Protein AF-A0ABD5Q7A7-F1 (afdb_monomer)

Solvent-accessible surface area (backbone atoms only — not comparable to f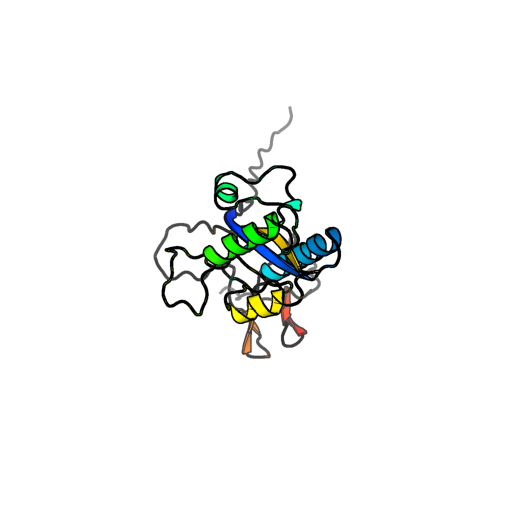ull-atom values): 13837 Å² total; per-residue (Å²): 135,84,86,80,80,82,77,86,74,81,73,79,70,80,78,77,44,74,42,82,72,48,68,31,30,28,46,31,81,29,94,43,71,69,51,30,45,54,44,32,53,52,10,36,67,39,22,45,37,91,87,51,43,91,69,38,61,37,57,47,50,48,69,77,46,98,61,82,70,60,60,91,60,43,73,80,45,94,66,86,57,48,56,38,46,44,77,41,72,68,23,40,54,42,51,50,50,40,57,73,65,30,56,41,77,89,50,97,64,83,90,66,98,60,94,75,44,71,27,37,24,36,58,75,18,40,71,57,35,47,68,68,60,50,51,61,68,50,69,58,41,92,30,25,28,40,23,34,25,41,34,26,25,69,55,74,84,75,76,89,68,79,98,57,95,72,74,57,92,73,56,55,69,46,62,39,92,87,75,77,44,76,44,78,52,75,88,87,73,87,73,74,80,70,61,101,74,70,84,76,77,60,78,45,62,39,92,89,79,70,49,70,39,69,75,84,79,78,78,80,86,129

Nearest PDB structures (foldseek):
  7a9b-assembly1_A  TM=2.469E-01  e=2.773E-01  Rattus norvegicus

Structure (mmCIF, N/CA/C/O backbone):
data_AF-A0ABD5Q7A7-F1
#
_entry.id   AF-A0ABD5Q7A7-F1
#
loop_
_atom_site.group_PDB
_atom_site.id
_atom_site.type_symbol
_atom_site.label_atom_id
_atom_site.label_alt_id
_atom_site.label_comp_id
_atom_site.label_asym_id
_atom_site.label_entity_id
_atom_site.label_seq_id
_atom_site.pdbx_PDB_ins_code
_atom_site.Cartn_x
_atom_site.Cartn_y
_atom_site.Cartn_z
_atom_site.occupancy
_atom_site.B_iso_or_equiv
_atom_site.auth_seq_id
_atom_site.auth_comp_id
_atom_site.auth_asym_id
_atom_site.auth_atom_id
_atom_site.pdbx_PDB_model_num
ATOM 1 N N . MET A 1 1 ? 61.641 -9.040 -1.578 1.00 38.31 1 MET A N 1
ATOM 2 C CA . MET A 1 1 ? 60.988 -7.754 -1.889 1.00 38.31 1 MET A CA 1
ATOM 3 C C . MET A 1 1 ? 59.812 -8.129 -2.767 1.00 38.31 1 MET A C 1
ATOM 5 O O . MET A 1 1 ? 60.045 -8.631 -3.856 1.00 38.31 1 MET A O 1
ATOM 9 N N . ASN A 1 2 ? 58.609 -8.134 -2.193 1.00 32.41 2 ASN A N 1
ATOM 10 C CA . ASN A 1 2 ? 57.427 -8.730 -2.815 1.00 32.41 2 ASN A CA 1
ATOM 11 C C . ASN A 1 2 ? 56.920 -7.862 -3.970 1.00 32.41 2 ASN A C 1
ATOM 13 O O . ASN A 1 2 ? 56.863 -6.641 -3.846 1.00 32.41 2 ASN A O 1
ATOM 17 N N . HIS A 1 3 ? 56.586 -8.546 -5.064 1.00 35.78 3 HIS A N 1
ATOM 18 C CA . HIS A 1 3 ? 55.856 -8.057 -6.228 1.00 35.78 3 HIS A CA 1
ATOM 19 C C . HIS A 1 3 ? 54.461 -7.582 -5.797 1.00 35.78 3 HIS A C 1
ATOM 21 O O . HIS A 1 3 ? 53.749 -8.332 -5.133 1.00 35.78 3 HIS A O 1
ATOM 27 N N . LEU A 1 4 ? 54.077 -6.365 -6.183 1.00 37.69 4 LEU A N 1
ATOM 28 C CA . LEU A 1 4 ? 52.675 -5.960 -6.246 1.00 37.69 4 LEU A CA 1
ATOM 29 C C . LEU A 1 4 ? 52.262 -6.042 -7.712 1.00 37.69 4 LEU A C 1
ATOM 31 O O . LEU A 1 4 ? 52.700 -5.239 -8.533 1.00 37.69 4 LEU A O 1
ATOM 35 N N . ASP A 1 5 ? 51.487 -7.077 -8.010 1.00 33.97 5 ASP A N 1
ATOM 36 C CA . ASP A 1 5 ? 50.610 -7.139 -9.169 1.00 33.97 5 ASP A CA 1
ATOM 37 C C . ASP A 1 5 ? 49.414 -6.242 -8.828 1.00 33.97 5 ASP A C 1
ATOM 39 O O . ASP A 1 5 ? 48.647 -6.537 -7.909 1.00 33.97 5 ASP A O 1
ATOM 43 N N . SER A 1 6 ? 49.319 -5.084 -9.476 1.00 31.98 6 SER A N 1
ATOM 44 C CA . SER A 1 6 ? 48.108 -4.266 -9.447 1.00 31.98 6 SER A CA 1
ATOM 45 C C . SER A 1 6 ? 47.207 -4.782 -10.557 1.00 31.98 6 SER A C 1
ATOM 47 O O . SER A 1 6 ? 47.214 -4.262 -11.668 1.00 31.98 6 SER A O 1
ATOM 49 N N . SER A 1 7 ? 46.473 -5.850 -10.260 1.00 37.00 7 SER A N 1
ATOM 50 C CA . SER A 1 7 ? 45.323 -6.253 -11.058 1.00 37.00 7 SER A CA 1
ATOM 51 C C . SER A 1 7 ? 44.222 -5.223 -10.817 1.00 37.00 7 SER A C 1
ATOM 53 O O . SER A 1 7 ? 43.565 -5.223 -9.777 1.00 37.00 7 SER A O 1
ATOM 55 N N . GLU A 1 8 ? 44.079 -4.294 -11.757 1.00 40.75 8 GLU A N 1
ATOM 56 C CA . GLU A 1 8 ? 42.899 -3.445 -11.904 1.00 40.75 8 GLU A CA 1
ATOM 57 C C . GLU A 1 8 ? 41.722 -4.336 -12.329 1.00 40.75 8 GLU A C 1
ATOM 59 O O . GLU A 1 8 ? 41.348 -4.410 -13.495 1.00 40.75 8 GLU A O 1
ATOM 64 N N . GLU A 1 9 ? 41.162 -5.072 -11.373 1.00 35.78 9 GLU A N 1
ATOM 65 C CA . GLU A 1 9 ? 39.830 -5.656 -11.492 1.00 35.78 9 GLU A CA 1
ATOM 66 C C . GLU A 1 9 ? 38.817 -4.652 -10.935 1.00 35.78 9 GLU A C 1
ATOM 68 O O . GLU A 1 9 ? 38.261 -4.823 -9.850 1.00 35.78 9 GLU A O 1
ATOM 73 N N . GLU A 1 10 ? 38.568 -3.573 -11.681 1.00 38.59 10 GLU A N 1
ATOM 74 C CA . GLU A 1 10 ? 37.338 -2.793 -11.525 1.00 38.59 10 GLU A CA 1
ATOM 75 C C . GLU A 1 10 ? 36.181 -3.628 -12.090 1.00 38.59 10 GLU A C 1
ATOM 77 O O . GLU A 1 10 ? 35.710 -3.443 -13.212 1.00 38.59 10 GLU A O 1
ATOM 82 N N . GLN A 1 11 ? 35.765 -4.628 -11.311 1.00 40.44 11 GLN A N 1
ATOM 83 C CA . GLN A 1 11 ? 34.557 -5.396 -11.566 1.00 40.44 11 GLN A CA 1
ATOM 84 C C . GLN A 1 11 ? 33.372 -4.435 -11.527 1.00 40.44 11 GLN A C 1
ATOM 86 O O . GLN A 1 11 ? 33.005 -3.888 -10.486 1.00 40.44 11 GLN A O 1
ATOM 91 N N . SER A 1 12 ? 32.806 -4.228 -12.710 1.00 41.97 12 SER A N 1
ATOM 92 C CA . SER A 1 12 ? 31.625 -3.432 -12.989 1.00 41.97 12 SER A CA 1
ATOM 93 C C . SER A 1 12 ? 30.430 -3.953 -12.186 1.00 41.97 12 SER A C 1
ATOM 95 O O . SER A 1 12 ? 29.690 -4.825 -12.638 1.00 41.97 12 SER A O 1
ATOM 97 N N . ARG A 1 13 ? 30.212 -3.410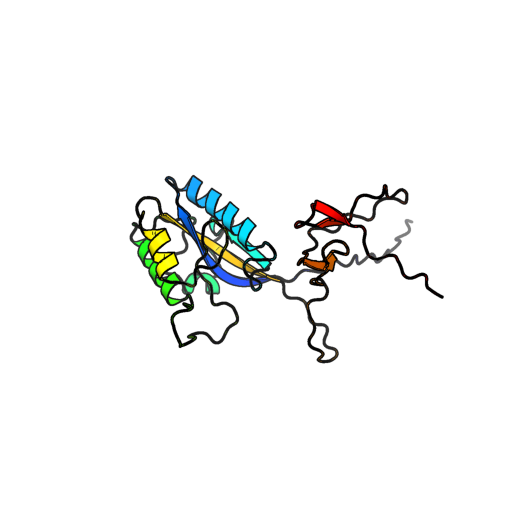 -10.987 1.00 39.41 13 ARG A N 1
ATOM 98 C CA . ARG A 1 13 ? 28.871 -3.360 -10.408 1.00 39.41 13 ARG A CA 1
ATOM 99 C C . ARG A 1 13 ? 28.123 -2.315 -11.219 1.00 39.41 13 ARG A C 1
ATOM 101 O O . ARG A 1 13 ? 28.474 -1.143 -11.158 1.00 39.41 13 ARG A O 1
ATOM 108 N N . SER A 1 14 ? 27.142 -2.718 -12.022 1.00 46.38 14 SER A N 1
ATOM 109 C CA . SER A 1 14 ? 26.146 -1.745 -12.458 1.00 46.38 14 SER A CA 1
ATOM 110 C C . SER A 1 14 ? 25.441 -1.280 -11.186 1.00 46.38 14 SER A C 1
ATOM 112 O O . SER A 1 14 ? 24.589 -2.006 -10.665 1.00 46.38 14 SER A O 1
ATOM 114 N N . ASP A 1 15 ? 25.860 -0.140 -10.638 1.00 51.09 15 ASP A N 1
ATOM 115 C CA . ASP A 1 15 ? 25.143 0.524 -9.559 1.00 51.09 15 ASP A CA 1
ATOM 116 C C . ASP A 1 15 ? 23.766 0.846 -10.116 1.00 51.09 15 ASP A C 1
ATOM 118 O O . ASP A 1 15 ? 23.569 1.745 -10.931 1.00 51.09 15 ASP A O 1
ATOM 122 N N . THR A 1 16 ? 22.821 -0.014 -9.767 1.00 62.25 16 THR A N 1
ATOM 123 C CA . THR A 1 16 ? 21.430 0.204 -10.089 1.00 62.25 16 THR A CA 1
ATOM 124 C C . THR A 1 16 ? 20.989 1.386 -9.249 1.00 62.25 16 THR A C 1
ATOM 126 O O . THR A 1 16 ? 20.808 1.259 -8.039 1.00 62.25 16 THR A O 1
ATOM 129 N N . GLU A 1 17 ? 20.890 2.546 -9.883 1.00 78.50 17 GLU A N 1
ATOM 130 C CA . GLU A 1 17 ? 20.414 3.746 -9.224 1.00 78.50 17 GLU A CA 1
ATOM 131 C C . GLU A 1 17 ? 18.893 3.626 -9.034 1.00 78.50 17 GLU A C 1
ATOM 133 O O . GLU A 1 17 ? 18.138 3.264 -9.942 1.00 78.50 17 GLU A O 1
ATOM 138 N N . TRP A 1 18 ? 18.453 3.850 -7.799 1.00 81.69 18 TRP A N 1
ATOM 139 C CA . TRP A 1 18 ? 17.051 3.798 -7.409 1.00 81.69 18 TRP A CA 1
ATOM 140 C C . TRP A 1 18 ? 16.550 5.212 -7.164 1.00 81.69 18 TRP A C 1
ATOM 142 O O . TRP A 1 18 ? 17.136 5.977 -6.399 1.00 81.69 18 TRP A O 1
ATOM 152 N N . THR A 1 19 ? 15.430 5.543 -7.790 1.00 83.75 19 THR A N 1
ATOM 153 C CA . THR A 1 19 ? 14.699 6.784 -7.564 1.00 83.75 19 THR A CA 1
ATOM 154 C C . THR A 1 19 ? 13.510 6.512 -6.649 1.00 83.75 19 THR A C 1
ATOM 156 O O . THR A 1 19 ? 12.693 5.624 -6.902 1.00 83.75 19 THR A O 1
ATOM 159 N N . LEU A 1 20 ? 13.401 7.302 -5.580 1.00 85.06 20 LEU A N 1
ATOM 160 C CA . LEU A 1 20 ? 12.222 7.333 -4.716 1.00 85.06 20 LEU A CA 1
ATOM 161 C C . LEU A 1 20 ? 11.059 7.963 -5.490 1.00 85.06 20 LEU A C 1
ATOM 163 O O . LEU A 1 20 ? 11.151 9.128 -5.877 1.00 85.06 20 LEU A O 1
ATOM 167 N N . LEU A 1 21 ? 9.968 7.220 -5.691 1.00 84.75 21 LEU A N 1
ATOM 168 C CA . LEU A 1 21 ? 8.791 7.735 -6.392 1.00 84.75 21 LEU A CA 1
ATOM 169 C C . LEU A 1 21 ? 7.885 8.518 -5.439 1.00 84.75 21 LEU A C 1
ATOM 171 O O . LEU A 1 21 ? 7.805 9.748 -5.471 1.00 84.75 21 LEU A O 1
ATOM 175 N N . HIS A 1 22 ? 7.188 7.788 -4.573 1.00 88.62 22 HIS A N 1
ATOM 176 C CA . HIS A 1 22 ? 6.209 8.307 -3.628 1.00 88.62 22 HIS A CA 1
ATOM 177 C C . HIS A 1 22 ? 5.839 7.229 -2.608 1.00 88.62 22 HIS A C 1
ATOM 179 O O . HIS A 1 22 ? 6.207 6.062 -2.734 1.00 88.62 22 HIS A O 1
ATOM 185 N N . VAL A 1 23 ? 5.098 7.633 -1.579 1.00 92.31 23 VAL A N 1
ATOM 186 C CA . VAL A 1 23 ? 4.495 6.698 -0.626 1.00 92.31 23 VAL A CA 1
ATOM 187 C C . VAL A 1 23 ? 3.184 6.173 -1.202 1.00 92.31 23 VAL A C 1
ATOM 189 O O . VAL A 1 23 ? 2.361 6.948 -1.690 1.00 92.31 23 VAL A O 1
ATOM 192 N N . ILE A 1 24 ? 2.982 4.868 -1.100 1.00 94.06 24 ILE A N 1
ATOM 193 C CA . ILE A 1 24 ? 1.761 4.154 -1.462 1.00 94.06 24 ILE A CA 1
ATOM 194 C C . ILE A 1 24 ? 1.174 3.472 -0.224 1.00 94.06 24 ILE A C 1
ATOM 196 O O . ILE A 1 24 ? 1.843 3.338 0.798 1.00 94.06 24 ILE A O 1
ATOM 200 N N . HIS A 1 25 ? -0.079 3.039 -0.313 1.00 96.19 25 HIS A N 1
ATOM 201 C CA . HIS A 1 25 ? -0.779 2.371 0.777 1.00 96.19 25 HIS A CA 1
ATOM 202 C C . HIS A 1 25 ? -1.444 1.094 0.278 1.00 96.19 25 HIS A C 1
ATOM 204 O O . HIS A 1 25 ? -2.218 1.128 -0.682 1.00 96.19 25 HIS A O 1
ATOM 210 N N . PHE A 1 26 ? -1.190 -0.015 0.968 1.00 96.56 26 PHE A N 1
ATOM 211 C CA . PHE A 1 26 ? -1.942 -1.249 0.776 1.00 96.56 26 PHE A CA 1
ATOM 212 C C . PHE A 1 26 ? -3.186 -1.240 1.660 1.00 96.56 26 PHE A C 1
ATOM 214 O O . PHE A 1 26 ? -3.092 -1.009 2.865 1.00 96.56 26 PHE A O 1
ATOM 221 N N . VAL A 1 27 ? -4.340 -1.494 1.050 1.00 96.31 27 VAL A N 1
ATOM 222 C CA . VAL A 1 27 ? -5.622 -1.705 1.720 1.00 96.31 27 VAL A CA 1
ATOM 223 C C . VAL A 1 27 ? -5.773 -3.204 1.938 1.00 96.31 27 VAL A C 1
ATOM 225 O O . VAL A 1 27 ? -5.918 -3.961 0.976 1.00 96.31 27 VAL A O 1
ATOM 228 N N . VAL A 1 28 ? -5.699 -3.637 3.194 1.00 95.88 28 VAL A N 1
ATOM 229 C CA . VAL A 1 28 ? -5.722 -5.060 3.555 1.00 95.88 28 VAL A CA 1
ATOM 230 C C . VAL A 1 28 ? -6.768 -5.336 4.622 1.00 95.88 28 VAL A C 1
ATOM 232 O O . VAL A 1 28 ? -6.921 -4.573 5.573 1.00 95.88 28 VAL A O 1
ATOM 235 N N . GLU A 1 29 ? -7.458 -6.461 4.482 1.00 95.00 29 GLU A N 1
ATOM 236 C CA . GLU A 1 29 ? -8.342 -6.990 5.518 1.00 95.00 29 GLU A CA 1
ATOM 237 C C . GLU A 1 29 ? -7.509 -7.793 6.529 1.00 95.00 29 GLU A C 1
ATOM 239 O O . GLU A 1 29 ? -6.816 -8.741 6.160 1.00 95.00 29 GLU A O 1
ATOM 244 N N . ALA A 1 30 ? -7.530 -7.439 7.804 1.00 94.19 30 ALA A N 1
ATOM 245 C CA . ALA A 1 30 ? -6.795 -8.097 8.867 1.00 94.19 30 ALA A CA 1
ATOM 246 C C . ALA A 1 30 ? -7.455 -7.855 10.229 1.00 94.19 30 ALA A C 1
ATOM 248 O O . ALA A 1 30 ? -7.811 -6.739 10.586 1.00 94.19 30 ALA A O 1
ATOM 249 N N . SER A 1 31 ? -7.495 -8.889 11.066 1.00 92.38 31 SER A N 1
ATOM 250 C CA . SER A 1 31 ? -8.022 -8.775 12.431 1.00 92.38 31 SER A CA 1
ATOM 251 C C . SER A 1 31 ? -7.004 -8.222 13.440 1.00 92.38 31 SER A C 1
ATOM 253 O O . SER A 1 31 ? -7.336 -7.963 14.596 1.00 92.38 31 SER A O 1
ATOM 255 N N . THR A 1 32 ? -5.726 -8.118 13.059 1.00 94.19 32 THR A N 1
ATOM 256 C CA . THR A 1 32 ? -4.634 -7.662 13.934 1.00 94.19 32 THR A CA 1
ATOM 257 C C . THR A 1 32 ? -3.607 -6.839 13.168 1.00 94.19 32 THR A C 1
ATOM 259 O O . THR A 1 32 ? -3.450 -6.996 11.958 1.00 94.19 32 THR A O 1
ATOM 262 N N . PHE A 1 33 ? -2.851 -6.021 13.905 1.00 94.75 33 PHE A N 1
ATOM 263 C CA . PHE A 1 33 ? -1.728 -5.246 13.377 1.00 94.75 33 PHE A CA 1
ATOM 264 C C . PHE A 1 33 ? -0.698 -6.131 12.657 1.00 94.75 33 PHE A C 1
ATOM 266 O O . PHE A 1 33 ? -0.390 -5.886 11.497 1.00 94.75 33 PHE A O 1
ATOM 273 N N . ASP A 1 34 ? -0.229 -7.211 13.295 1.00 95.31 34 ASP A N 1
ATOM 274 C CA . ASP A 1 34 ? 0.786 -8.092 12.696 1.00 95.31 34 ASP A CA 1
ATOM 275 C C . ASP A 1 34 ? 0.281 -8.768 11.413 1.00 95.31 34 ASP A C 1
ATOM 277 O O . ASP A 1 34 ? 1.027 -8.933 10.449 1.00 95.31 34 ASP A O 1
ATOM 281 N N . SER A 1 35 ? -1.007 -9.138 11.374 1.00 95.31 35 SER A N 1
ATOM 282 C CA . SER A 1 35 ? -1.616 -9.692 10.163 1.00 95.31 35 SER A CA 1
ATOM 283 C C . SER A 1 35 ? -1.739 -8.640 9.063 1.00 95.31 35 SER A C 1
ATOM 285 O O . SER A 1 35 ? -1.618 -8.999 7.893 1.00 95.31 35 SER A O 1
ATOM 287 N N . ALA A 1 36 ? -1.980 -7.373 9.411 1.00 96.19 36 ALA A N 1
ATOM 288 C CA . ALA A 1 36 ? -2.006 -6.282 8.447 1.00 96.19 36 ALA A CA 1
ATOM 289 C C . ALA A 1 36 ? -0.616 -6.082 7.835 1.00 96.19 36 ALA A C 1
ATOM 291 O O . ALA A 1 36 ? -0.492 -6.127 6.615 1.00 96.19 36 ALA A O 1
ATOM 292 N N . VAL A 1 37 ? 0.431 -5.972 8.662 1.00 96.06 37 VAL A N 1
ATOM 293 C CA . VAL A 1 37 ? 1.822 -5.835 8.195 1.00 96.06 37 VAL A CA 1
ATOM 294 C C . VAL A 1 37 ? 2.211 -7.012 7.300 1.00 96.06 37 VAL A C 1
ATOM 296 O O . VAL A 1 37 ? 2.635 -6.796 6.171 1.00 96.06 37 VAL A O 1
ATOM 299 N N . ALA A 1 38 ? 1.969 -8.256 7.731 1.00 96.00 38 ALA A N 1
ATOM 300 C CA . ALA A 1 38 ? 2.300 -9.442 6.937 1.00 96.00 38 ALA A CA 1
ATOM 301 C C . ALA A 1 38 ? 1.579 -9.478 5.576 1.00 96.00 38 ALA A C 1
ATOM 303 O O . ALA A 1 38 ? 2.181 -9.828 4.557 1.00 96.00 38 ALA A O 1
ATOM 304 N N . LYS A 1 39 ? 0.293 -9.103 5.538 1.00 95.62 39 LYS A N 1
ATOM 305 C CA . LYS A 1 39 ? -0.461 -8.990 4.283 1.00 95.62 39 LYS A CA 1
ATOM 306 C C . LYS A 1 39 ? 0.044 -7.840 3.413 1.00 95.62 39 LYS A C 1
ATOM 308 O O . LYS A 1 39 ? 0.146 -8.016 2.204 1.00 95.62 39 LYS A O 1
ATOM 313 N N . GLY A 1 40 ? 0.408 -6.706 4.008 1.00 95.69 40 GLY A N 1
ATOM 314 C CA . GLY A 1 40 ? 1.044 -5.589 3.311 1.00 95.69 40 GLY A CA 1
ATOM 315 C C . GLY A 1 40 ? 2.373 -5.992 2.670 1.00 95.69 40 GLY A C 1
ATOM 316 O O . GLY A 1 40 ? 2.583 -5.718 1.493 1.00 95.69 40 GLY A O 1
ATOM 317 N N . THR A 1 41 ? 3.224 -6.738 3.382 1.00 95.00 41 THR A N 1
ATOM 318 C CA . THR A 1 41 ? 4.465 -7.316 2.835 1.00 95.00 41 THR A CA 1
ATOM 319 C C . THR A 1 41 ? 4.185 -8.247 1.659 1.00 95.00 41 THR A C 1
ATOM 321 O O . THR A 1 41 ? 4.847 -8.165 0.623 1.00 95.00 41 THR A O 1
ATOM 324 N N . ALA A 1 42 ? 3.168 -9.107 1.771 1.00 95.06 42 ALA A N 1
ATOM 325 C CA . ALA A 1 42 ? 2.764 -9.966 0.662 1.00 95.06 42 ALA A CA 1
ATOM 326 C C . ALA A 1 42 ? 2.278 -9.147 -0.549 1.00 95.06 42 ALA A C 1
ATOM 328 O O . ALA A 1 42 ? 2.671 -9.440 -1.680 1.00 95.06 42 ALA A O 1
ATOM 329 N N . ALA A 1 43 ? 1.476 -8.104 -0.322 1.00 94.50 43 ALA A N 1
ATOM 330 C CA . ALA A 1 43 ? 0.975 -7.215 -1.366 1.00 94.50 43 ALA A CA 1
ATOM 331 C C . ALA A 1 43 ? 2.106 -6.427 -2.053 1.00 94.50 43 ALA A C 1
ATOM 333 O O . ALA A 1 43 ? 2.117 -6.339 -3.282 1.00 94.50 43 ALA A O 1
ATOM 334 N N . ALA A 1 44 ? 3.104 -5.952 -1.300 1.00 92.94 44 ALA A N 1
ATOM 335 C CA . ALA A 1 44 ? 4.308 -5.313 -1.837 1.00 92.94 44 ALA A CA 1
ATOM 336 C C . ALA A 1 44 ? 5.079 -6.254 -2.775 1.00 92.94 44 ALA A C 1
ATOM 338 O O . ALA A 1 44 ? 5.367 -5.902 -3.920 1.00 92.94 44 ALA A O 1
ATOM 339 N N . GLY A 1 45 ? 5.298 -7.505 -2.353 1.00 89.75 45 GLY A N 1
ATOM 340 C CA . GLY A 1 45 ? 5.922 -8.528 -3.198 1.00 89.75 45 GLY A CA 1
ATOM 341 C C . GLY A 1 45 ? 5.098 -8.904 -4.440 1.00 89.75 45 GLY A C 1
ATOM 342 O O . GLY A 1 45 ? 5.647 -9.376 -5.439 1.00 89.75 45 GLY A O 1
ATOM 343 N N . LEU A 1 46 ? 3.775 -8.710 -4.415 1.00 90.62 46 LEU A N 1
ATOM 344 C CA . LEU A 1 46 ? 2.915 -8.888 -5.587 1.00 90.62 46 LEU A CA 1
ATOM 345 C C . LEU A 1 46 ? 2.962 -7.687 -6.535 1.00 90.62 46 LEU A C 1
ATOM 347 O O . LEU A 1 46 ? 2.958 -7.903 -7.747 1.00 90.62 46 LEU A O 1
ATOM 351 N N . LEU A 1 47 ? 3.028 -6.464 -6.008 1.00 87.75 47 LEU A N 1
ATOM 352 C CA . LEU A 1 47 ? 3.082 -5.223 -6.784 1.00 87.75 47 LEU A CA 1
ATOM 353 C C . LEU A 1 47 ? 4.292 -5.184 -7.726 1.00 87.75 47 LEU A C 1
ATOM 355 O O . LEU A 1 47 ? 4.165 -4.790 -8.879 1.00 87.75 47 LEU A O 1
ATOM 359 N N . VAL A 1 48 ? 5.449 -5.662 -7.273 1.00 86.06 48 VAL A N 1
ATOM 360 C CA . VAL A 1 48 ? 6.700 -5.633 -8.055 1.00 86.06 48 VAL A CA 1
ATOM 361 C C . VAL A 1 48 ? 6.758 -6.684 -9.178 1.00 86.06 48 VAL A C 1
ATOM 363 O O . VAL A 1 48 ? 7.732 -6.759 -9.936 1.00 86.06 48 VAL A O 1
ATOM 366 N N . LYS A 1 49 ? 5.713 -7.516 -9.320 1.00 82.06 49 LYS A N 1
ATOM 367 C CA . LYS A 1 49 ? 5.595 -8.491 -10.415 1.00 82.06 49 LYS A CA 1
ATOM 368 C C . LYS A 1 49 ? 5.220 -7.791 -11.724 1.00 82.06 49 LYS A C 1
ATOM 370 O O . LYS A 1 49 ? 4.436 -6.848 -11.744 1.00 82.06 49 LYS A O 1
ATOM 375 N N . ALA A 1 50 ? 5.720 -8.319 -12.845 1.00 59.88 50 ALA A N 1
ATOM 376 C CA . ALA A 1 50 ? 5.766 -7.662 -14.162 1.00 59.88 50 ALA A CA 1
ATOM 377 C C . ALA A 1 50 ? 4.421 -7.190 -14.781 1.00 59.88 50 ALA A C 1
ATOM 379 O O . ALA A 1 50 ? 4.443 -6.459 -15.780 1.00 59.88 50 ALA A O 1
ATOM 380 N N . ASP A 1 51 ? 3.283 -7.550 -14.178 1.00 65.69 51 ASP A N 1
ATOM 381 C CA . ASP A 1 51 ? 1.920 -7.334 -14.685 1.00 65.69 51 ASP A CA 1
ATOM 382 C C . ASP A 1 51 ? 1.022 -6.515 -13.735 1.00 65.69 51 ASP A C 1
ATOM 384 O O . ASP A 1 51 ? -0.208 -6.628 -13.790 1.00 65.69 51 ASP A O 1
ATOM 388 N N . ARG A 1 52 ? 1.604 -5.747 -12.806 1.00 78.12 52 ARG A N 1
ATOM 389 C CA . ARG A 1 52 ? 0.840 -4.902 -11.873 1.00 78.12 52 ARG A CA 1
ATOM 390 C C . ARG A 1 52 ? 0.950 -3.426 -12.212 1.00 78.12 52 ARG A C 1
ATOM 392 O O . ARG A 1 52 ? 0.093 -2.929 -12.937 1.00 78.12 52 ARG A O 1
ATOM 399 N N . ASP A 1 53 ? 1.990 -2.753 -11.738 1.00 79.44 53 ASP A N 1
ATOM 400 C CA . ASP A 1 53 ? 2.259 -1.354 -12.061 1.00 79.44 53 ASP A CA 1
ATOM 401 C C . ASP A 1 53 ? 3.634 -1.255 -12.724 1.00 79.44 53 ASP A C 1
ATOM 403 O O . ASP A 1 53 ? 4.640 -1.683 -12.170 1.00 79.44 53 ASP A O 1
ATOM 407 N N . SER A 1 54 ? 3.687 -0.743 -13.954 1.00 76.06 54 SER A N 1
ATOM 408 C CA . SER A 1 54 ? 4.949 -0.631 -14.689 1.00 76.06 54 SER A CA 1
ATOM 409 C C . SER A 1 54 ? 5.843 0.510 -14.216 1.00 76.06 54 SER A C 1
ATOM 411 O O . SER A 1 54 ? 6.996 0.555 -14.646 1.00 76.06 54 SER A O 1
ATOM 413 N N . ALA A 1 55 ? 5.307 1.437 -13.422 1.00 81.38 55 ALA A N 1
ATOM 414 C CA . ALA A 1 55 ? 6.054 2.554 -12.876 1.00 81.38 55 ALA A CA 1
ATOM 415 C C . ALA A 1 55 ? 6.855 2.160 -11.627 1.00 81.38 55 ALA A C 1
ATOM 417 O O . ALA A 1 55 ? 7.897 2.763 -11.389 1.00 81.38 55 ALA A O 1
ATOM 418 N N . VAL A 1 56 ? 6.389 1.150 -10.881 1.00 84.38 56 VAL A N 1
ATOM 419 C CA . VAL A 1 56 ? 6.992 0.670 -9.630 1.00 84.38 56 VAL A CA 1
ATOM 420 C C . VAL A 1 56 ? 7.876 -0.544 -9.917 1.00 84.38 56 VAL A C 1
ATOM 422 O O . VAL A 1 56 ? 7.386 -1.612 -10.282 1.00 84.38 56 VAL A O 1
ATOM 425 N N . ASP A 1 57 ? 9.188 -0.385 -9.756 1.00 84.31 57 ASP A N 1
ATOM 426 C CA . ASP A 1 57 ? 10.159 -1.467 -9.942 1.00 84.31 57 ASP A CA 1
ATOM 427 C C . ASP A 1 57 ? 10.499 -2.169 -8.616 1.00 84.31 57 ASP A C 1
ATOM 429 O O . ASP A 1 57 ? 10.908 -3.332 -8.642 1.00 84.31 57 ASP A O 1
ATOM 433 N N . ASP A 1 58 ? 10.325 -1.503 -7.473 1.00 87.75 58 ASP A N 1
ATOM 434 C CA . ASP A 1 58 ? 10.447 -2.109 -6.145 1.00 87.75 58 ASP A CA 1
ATOM 435 C C . ASP A 1 58 ? 9.556 -1.401 -5.106 1.00 87.75 58 ASP A C 1
ATOM 437 O O . ASP A 1 58 ? 9.062 -0.295 -5.347 1.00 87.75 58 ASP A O 1
ATOM 441 N N . CYS A 1 59 ? 9.299 -2.040 -3.966 1.00 90.31 59 CYS A N 1
ATOM 442 C CA . CYS A 1 59 ? 8.464 -1.493 -2.904 1.00 90.31 59 CYS A CA 1
ATOM 443 C C . CYS A 1 59 ? 8.894 -2.002 -1.526 1.00 90.31 59 CYS A C 1
ATOM 445 O O . CYS A 1 59 ? 9.000 -3.208 -1.319 1.00 90.31 59 CYS A O 1
ATOM 447 N N . GLN A 1 60 ? 9.065 -1.079 -0.576 1.00 90.88 60 GLN A N 1
ATOM 448 C CA . GLN A 1 60 ? 9.501 -1.389 0.787 1.00 90.88 60 GLN A CA 1
ATOM 449 C C . GLN A 1 60 ? 8.550 -0.776 1.819 1.00 90.88 60 GLN A C 1
ATOM 451 O O . GLN A 1 60 ? 8.149 0.382 1.680 1.00 90.88 60 GLN A O 1
ATOM 456 N N . LEU A 1 61 ? 8.162 -1.527 2.851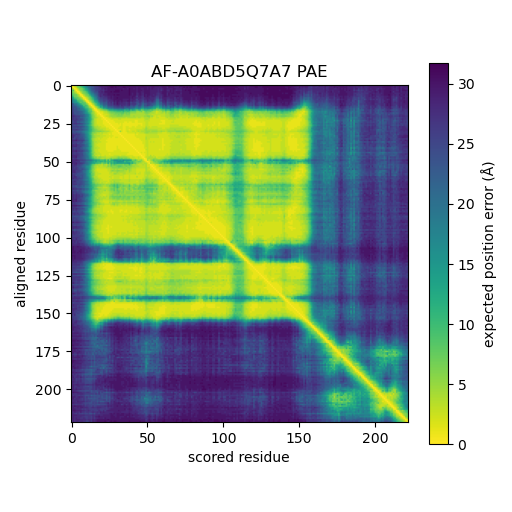 1.00 92.69 61 LEU A N 1
ATOM 457 C CA . LEU A 1 61 ? 7.195 -1.058 3.848 1.00 92.69 61 LEU A CA 1
ATOM 458 C C . LEU A 1 61 ? 7.821 -0.019 4.773 1.00 92.69 61 LEU A C 1
ATOM 460 O O . LEU A 1 61 ? 8.997 -0.110 5.106 1.00 92.69 61 LEU A O 1
ATOM 464 N N . ILE A 1 62 ? 7.013 0.920 5.278 1.00 90.19 62 ILE A N 1
ATOM 465 C CA . ILE A 1 62 ? 7.481 1.886 6.287 1.00 90.19 62 ILE A CA 1
ATOM 466 C C . ILE A 1 62 ? 7.986 1.179 7.556 1.00 90.19 62 ILE A C 1
ATOM 468 O O . ILE A 1 62 ? 8.960 1.627 8.147 1.00 90.19 62 ILE A O 1
ATOM 472 N N . SER A 1 63 ? 7.395 0.038 7.924 1.00 87.19 63 SER A N 1
ATOM 473 C CA . SER A 1 63 ? 7.822 -0.783 9.068 1.00 87.19 63 SER A CA 1
ATOM 474 C C . SER A 1 63 ? 9.206 -1.415 8.927 1.00 87.19 63 SER A C 1
ATOM 476 O O . SER A 1 63 ? 9.749 -1.918 9.903 1.00 87.19 63 SER A O 1
ATOM 478 N N . GLU A 1 64 ? 9.762 -1.457 7.717 1.00 87.94 64 GLU A N 1
ATOM 479 C CA . GLU A 1 64 ? 11.091 -2.022 7.463 1.00 87.94 64 GLU A CA 1
ATOM 480 C C . GLU A 1 64 ? 12.203 -0.976 7.626 1.00 87.94 64 GLU A C 1
ATOM 482 O O . GLU A 1 64 ? 13.381 -1.313 7.507 1.00 87.94 64 GLU A O 1
ATOM 487 N N . PHE A 1 65 ? 11.849 0.284 7.891 1.00 86.12 65 PHE A N 1
ATOM 488 C CA . PHE A 1 65 ? 12.800 1.354 8.163 1.00 86.12 65 PHE A CA 1
ATOM 489 C C . PHE A 1 65 ? 12.875 1.626 9.667 1.00 86.12 65 PHE A C 1
ATOM 491 O O . PHE A 1 65 ? 11.864 1.867 10.320 1.00 86.12 65 PHE A O 1
ATOM 498 N N . ASP A 1 66 ? 14.095 1.650 10.204 1.00 82.75 66 ASP A N 1
ATOM 499 C CA . ASP A 1 66 ? 14.346 2.041 11.599 1.00 82.75 66 ASP A CA 1
ATOM 500 C C . ASP A 1 66 ? 14.228 3.566 11.815 1.00 82.75 66 ASP A C 1
ATOM 502 O O . ASP A 1 66 ? 14.108 4.038 12.949 1.00 82.75 66 ASP A O 1
ATOM 506 N N . GLU A 1 67 ? 14.291 4.347 10.732 1.00 82.75 67 GLU A N 1
ATOM 507 C CA . GLU A 1 67 ? 14.256 5.811 10.731 1.00 82.75 67 GLU A CA 1
ATOM 508 C C . GLU A 1 67 ? 13.008 6.340 10.013 1.00 82.75 67 GLU A C 1
ATOM 510 O O . GLU A 1 67 ? 12.486 5.720 9.085 1.00 82.75 67 GLU A O 1
ATOM 515 N N . GLU A 1 68 ? 12.542 7.523 10.422 1.00 82.12 68 GLU A N 1
ATOM 516 C CA . GLU A 1 68 ? 11.412 8.178 9.762 1.00 82.12 68 GLU A CA 1
ATOM 517 C C . GLU A 1 68 ? 11.737 8.504 8.290 1.00 82.12 68 GLU A C 1
ATOM 519 O O . GLU A 1 68 ? 12.861 8.919 7.978 1.00 82.12 68 GLU A O 1
ATOM 524 N N . PRO A 1 69 ? 10.760 8.383 7.370 1.00 81.06 69 PRO A N 1
ATOM 525 C CA . PRO A 1 69 ? 10.970 8.719 5.969 1.00 81.06 69 PRO A CA 1
ATOM 526 C C . PRO A 1 69 ? 11.427 10.163 5.787 1.00 81.06 69 PRO A C 1
ATOM 528 O O . PRO A 1 69 ? 10.995 11.071 6.501 1.00 81.06 69 PRO A O 1
ATOM 531 N N . ALA A 1 70 ? 12.240 10.397 4.755 1.00 81.44 70 ALA A N 1
ATOM 532 C CA . ALA A 1 70 ? 12.673 11.741 4.393 1.00 81.44 70 ALA A CA 1
ATOM 533 C C . ALA A 1 70 ? 11.473 12.697 4.255 1.00 81.44 70 ALA A C 1
ATOM 535 O O . ALA A 1 70 ? 10.454 12.342 3.657 1.00 81.44 70 ALA A O 1
ATOM 536 N N . SER A 1 71 ? 11.613 13.939 4.735 1.00 82.31 71 SER A N 1
ATOM 537 C CA . SER A 1 71 ? 10.519 14.928 4.774 1.00 82.31 71 SER A CA 1
ATOM 538 C C . SER A 1 71 ? 9.852 15.147 3.412 1.00 82.31 71 SER A C 1
ATOM 540 O O . SER A 1 71 ? 8.645 15.311 3.330 1.00 82.31 71 SER A O 1
ATOM 542 N N . GLN A 1 72 ? 10.606 15.023 2.315 1.00 80.44 72 GLN A N 1
ATOM 543 C CA . GLN A 1 72 ? 10.072 15.110 0.948 1.00 80.44 72 GLN A CA 1
ATOM 544 C C . GLN A 1 72 ? 8.945 14.098 0.655 1.00 80.44 72 GLN A C 1
ATOM 546 O O . GLN A 1 72 ? 8.060 14.376 -0.157 1.00 80.44 72 GLN A O 1
ATOM 551 N N . LEU A 1 73 ? 8.982 12.933 1.307 1.00 81.62 73 LEU A N 1
ATOM 552 C CA . LEU A 1 73 ? 7.942 11.910 1.247 1.00 81.62 73 LEU A CA 1
ATOM 553 C C . LEU A 1 73 ? 6.894 12.128 2.340 1.00 81.62 73 LEU A C 1
ATOM 555 O O . LEU A 1 73 ? 5.704 12.086 2.039 1.00 81.62 73 LEU A O 1
ATOM 559 N N . ALA A 1 74 ? 7.330 12.380 3.577 1.00 83.44 74 ALA A N 1
ATOM 560 C CA . ALA A 1 74 ? 6.456 12.460 4.746 1.00 83.44 74 ALA A CA 1
ATOM 561 C C . ALA A 1 74 ? 5.555 13.709 4.774 1.00 83.44 74 ALA A C 1
ATOM 563 O O . ALA A 1 74 ? 4.404 13.599 5.179 1.00 83.44 74 ALA A O 1
ATOM 564 N N . ASP A 1 75 ? 6.016 14.865 4.281 1.00 85.94 75 ASP A N 1
ATOM 565 C CA . ASP A 1 75 ? 5.304 16.155 4.371 1.00 85.94 75 ASP A CA 1
ATOM 566 C C . ASP A 1 75 ? 3.951 16.164 3.635 1.00 85.94 75 ASP A C 1
ATOM 568 O O . ASP A 1 75 ? 3.094 17.010 3.896 1.00 85.94 75 ASP A O 1
ATOM 572 N N . LYS A 1 76 ? 3.750 15.229 2.697 1.00 86.12 76 LYS A N 1
ATOM 573 C CA . LYS A 1 76 ? 2.487 15.063 1.964 1.00 86.12 76 LYS A CA 1
ATOM 574 C C . LYS A 1 76 ? 1.421 14.321 2.772 1.00 86.12 76 LY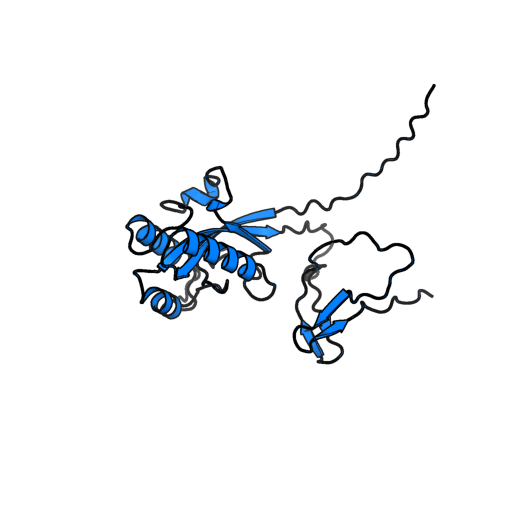S A C 1
ATOM 576 O O . LYS A 1 76 ? 0.272 14.288 2.339 1.00 86.12 76 LYS A O 1
ATOM 581 N N . TRP A 1 77 ? 1.787 13.725 3.905 1.00 90.94 77 TRP A N 1
ATOM 582 C CA . TRP A 1 77 ? 0.929 12.846 4.691 1.00 90.94 77 TRP A CA 1
ATOM 583 C C . TRP A 1 77 ? 0.717 13.388 6.104 1.00 90.94 77 TRP A C 1
ATOM 585 O O . TRP A 1 77 ? 1.637 13.946 6.699 1.00 90.94 77 TRP A O 1
ATOM 595 N N . PRO A 1 78 ? -0.481 13.205 6.686 1.00 89.12 78 PRO A N 1
ATOM 596 C CA . PRO A 1 78 ? -0.747 13.633 8.058 1.00 89.12 78 PRO A CA 1
ATOM 597 C C . PRO A 1 78 ? 0.098 12.853 9.076 1.00 89.12 78 PRO A C 1
ATOM 599 O O . PRO A 1 78 ? 0.533 13.406 10.086 1.00 89.12 78 PRO A O 1
ATOM 602 N N . SER A 1 79 ? 0.317 11.565 8.810 1.00 89.62 79 SER A N 1
ATOM 603 C CA . SER A 1 79 ? 1.242 10.681 9.514 1.00 89.62 79 SER A CA 1
ATOM 604 C C . SER A 1 79 ? 1.497 9.429 8.673 1.00 89.62 79 SER A C 1
ATOM 606 O O . SER A 1 79 ? 0.677 9.077 7.827 1.00 89.62 79 SER A O 1
ATOM 608 N N . LEU A 1 80 ? 2.621 8.750 8.909 1.00 92.00 80 LEU A N 1
ATOM 609 C CA . LEU A 1 80 ? 2.979 7.495 8.240 1.00 92.00 80 LEU A CA 1
ATOM 610 C C . LEU A 1 80 ? 3.260 6.402 9.281 1.00 92.00 80 LEU A C 1
ATOM 612 O O . LEU A 1 80 ? 4.417 6.136 9.592 1.00 92.00 80 LEU A O 1
ATOM 616 N N . PRO A 1 81 ? 2.212 5.813 9.883 1.00 92.69 81 PRO A N 1
ATOM 617 C CA . PRO A 1 81 ? 2.376 4.679 10.786 1.00 92.69 81 PRO A CA 1
ATOM 618 C C . PRO A 1 81 ? 2.762 3.413 10.012 1.00 92.69 81 PRO A C 1
ATOM 620 O O . PRO A 1 81 ? 2.473 3.295 8.829 1.00 92.69 81 PRO A O 1
ATOM 623 N N . GLU A 1 82 ? 3.328 2.424 10.696 1.00 93.50 82 GLU A N 1
ATOM 624 C CA . GLU A 1 82 ? 3.655 1.117 10.104 1.00 93.50 82 GLU A CA 1
ATOM 625 C C . GLU A 1 82 ? 2.425 0.388 9.536 1.00 93.50 82 GLU A C 1
ATOM 627 O O . GLU A 1 82 ? 2.453 -0.147 8.432 1.00 93.50 82 GLU A O 1
ATOM 632 N N . ALA A 1 83 ? 1.322 0.405 10.285 1.00 95.94 83 ALA A N 1
ATOM 633 C CA . ALA A 1 83 ? -0.000 -0.002 9.833 1.00 95.94 83 ALA A CA 1
ATOM 634 C C . ALA A 1 83 ? -1.064 0.684 10.696 1.00 95.94 83 ALA A C 1
ATOM 636 O O . ALA A 1 83 ? -0.852 0.943 11.885 1.00 95.94 83 ALA A O 1
ATOM 637 N N . VAL A 1 84 ? -2.225 0.987 10.117 1.00 96.56 84 VAL A N 1
ATOM 638 C CA . VAL A 1 84 ? -3.301 1.686 10.830 1.00 96.56 84 VAL A CA 1
ATOM 639 C C . VAL A 1 84 ? -4.685 1.237 10.377 1.00 96.56 84 VAL A C 1
ATOM 641 O O . VAL A 1 84 ? -4.961 1.158 9.185 1.00 96.56 84 VAL A O 1
ATOM 644 N N . GLN A 1 85 ? -5.581 0.983 11.333 1.00 95.31 85 GLN A N 1
ATOM 645 C CA . GLN A 1 85 ? -6.988 0.703 11.036 1.00 95.31 85 GLN A CA 1
ATOM 646 C C . GLN A 1 85 ? -7.673 1.927 10.447 1.00 95.31 85 GLN A C 1
ATOM 648 O O . GLN A 1 85 ? -7.561 3.031 10.998 1.00 95.31 85 GLN A O 1
ATOM 653 N N . ILE A 1 86 ? -8.469 1.724 9.400 1.00 94.44 86 ILE A N 1
ATOM 654 C CA . ILE A 1 86 ? -9.200 2.815 8.747 1.00 94.44 86 ILE A CA 1
ATOM 655 C C . ILE A 1 86 ? -10.287 3.429 9.631 1.00 94.44 86 ILE A C 1
ATOM 657 O O . ILE A 1 86 ? -10.711 4.545 9.368 1.00 94.44 86 ILE A O 1
ATOM 661 N N . THR A 1 87 ? -10.739 2.744 10.682 1.00 92.25 87 THR A N 1
ATOM 662 C CA . THR A 1 87 ? -11.742 3.258 11.632 1.00 92.25 87 THR A CA 1
ATOM 663 C C . THR A 1 87 ? -11.149 4.273 12.613 1.00 92.25 87 THR A C 1
ATOM 665 O O . THR A 1 87 ? -11.854 5.153 13.126 1.00 92.25 87 THR A O 1
ATOM 668 N N . SER A 1 88 ? -9.834 4.216 12.843 1.00 93.56 88 SER A N 1
ATOM 669 C CA . SER A 1 88 ? -9.117 5.173 13.686 1.00 93.56 88 SER A CA 1
ATOM 670 C C . SER A 1 88 ? -9.098 6.580 13.067 1.00 93.56 88 SER A C 1
ATOM 672 O O . SER A 1 88 ? -9.263 6.758 11.863 1.00 93.56 88 SER A O 1
ATOM 674 N N . ASN A 1 89 ? -8.900 7.624 13.880 1.00 94.12 89 ASN A N 1
ATOM 675 C CA . ASN A 1 89 ? -8.837 9.000 13.362 1.00 94.12 89 ASN A CA 1
ATOM 676 C C . ASN A 1 89 ? -7.652 9.193 12.396 1.00 94.12 89 ASN A C 1
ATOM 678 O O . ASN A 1 89 ? -7.827 9.745 11.315 1.00 94.12 89 ASN A O 1
ATOM 682 N N . SER A 1 90 ? -6.477 8.672 12.758 1.00 92.94 90 SER A N 1
ATOM 683 C CA . SER A 1 90 ? -5.288 8.692 11.901 1.00 92.94 90 SER A CA 1
ATOM 684 C C . SER A 1 90 ? -5.510 7.922 10.601 1.00 92.94 90 SER A C 1
ATOM 686 O O . SER A 1 90 ? -5.189 8.441 9.540 1.00 92.94 90 SER A O 1
ATOM 688 N N . GLY A 1 91 ? -6.118 6.732 10.659 1.00 93.69 91 GLY A N 1
ATOM 689 C CA . GLY A 1 91 ? -6.419 5.937 9.466 1.00 93.69 91 GLY A CA 1
ATOM 690 C C . GLY A 1 91 ? -7.402 6.621 8.517 1.00 93.69 91 GLY A C 1
ATOM 691 O O . GLY A 1 91 ? -7.184 6.604 7.310 1.00 93.69 91 GLY A O 1
ATOM 692 N N . ARG A 1 92 ? -8.435 7.295 9.043 1.00 94.44 92 ARG A N 1
ATOM 693 C CA . ARG A 1 92 ? -9.376 8.076 8.217 1.00 94.44 92 ARG A CA 1
ATOM 694 C C . ARG A 1 92 ? -8.697 9.243 7.514 1.00 94.44 92 ARG A C 1
ATOM 696 O O . ARG A 1 92 ? -8.877 9.396 6.313 1.00 94.44 92 ARG A O 1
ATOM 703 N N . GLN A 1 93 ? -7.897 10.026 8.240 1.00 95.06 93 GLN A N 1
ATOM 704 C CA . GLN A 1 93 ? -7.146 11.141 7.651 1.00 95.06 93 GLN A CA 1
ATOM 705 C C . GLN A 1 93 ? -6.173 10.647 6.578 1.00 95.06 93 GLN A C 1
ATOM 707 O O . GLN A 1 93 ? -6.102 11.225 5.498 1.00 95.06 93 GLN A O 1
ATOM 712 N N . LEU A 1 94 ? -5.472 9.544 6.853 1.00 94.50 94 LEU A N 1
ATOM 713 C CA . LEU A 1 94 ? -4.541 8.935 5.911 1.00 94.50 94 LEU A CA 1
ATOM 714 C C . LEU A 1 94 ? -5.247 8.455 4.634 1.00 94.50 94 LEU A C 1
ATOM 716 O O . LEU A 1 94 ? -4.787 8.741 3.529 1.00 94.50 94 LEU A O 1
ATOM 720 N N . LEU A 1 95 ? -6.397 7.786 4.779 1.00 94.31 95 LEU A N 1
ATOM 721 C CA . LEU A 1 95 ? -7.224 7.341 3.657 1.00 94.31 95 LEU A CA 1
ATOM 722 C C . LEU A 1 95 ? -7.745 8.518 2.827 1.00 94.31 95 LEU A C 1
ATOM 724 O O . LEU A 1 95 ? -7.738 8.455 1.599 1.00 94.31 95 LEU A O 1
ATOM 728 N N . GLU A 1 96 ? -8.211 9.584 3.479 1.00 93.69 96 GLU A N 1
ATOM 729 C CA . GLU A 1 96 ? -8.678 10.801 2.809 1.00 93.69 96 GLU A CA 1
ATOM 730 C C . GLU A 1 96 ? -7.554 11.436 1.983 1.00 93.69 96 GLU A C 1
ATOM 732 O O . GLU A 1 96 ? -7.743 11.673 0.791 1.00 93.69 96 GLU A O 1
ATOM 737 N N . THR A 1 97 ? -6.361 11.606 2.561 1.00 93.81 97 THR A N 1
ATOM 738 C CA . THR A 1 97 ? -5.189 12.109 1.829 1.00 93.81 97 THR A CA 1
ATOM 739 C C . THR A 1 97 ? -4.826 11.205 0.648 1.00 93.81 97 THR A C 1
ATOM 741 O O . THR A 1 97 ? -4.630 11.694 -0.464 1.00 93.81 97 THR A O 1
ATOM 744 N N . ALA A 1 98 ? -4.809 9.880 0.835 1.00 91.75 98 ALA A N 1
ATOM 745 C CA . ALA A 1 98 ? -4.520 8.943 -0.251 1.00 91.75 98 ALA A CA 1
ATOM 746 C C . ALA A 1 98 ? -5.556 9.040 -1.384 1.00 91.75 98 ALA A C 1
ATOM 748 O O . ALA A 1 98 ? -5.198 8.976 -2.561 1.00 91.75 98 ALA A O 1
ATOM 749 N N . ARG A 1 99 ? -6.838 9.243 -1.052 1.00 91.12 99 ARG A N 1
ATOM 750 C CA . ARG A 1 99 ? -7.914 9.437 -2.035 1.00 91.12 99 ARG A CA 1
ATOM 751 C C . ARG A 1 99 ? -7.780 10.738 -2.815 1.00 91.12 99 ARG A C 1
ATOM 753 O O . ARG A 1 99 ? -8.134 10.759 -3.992 1.00 91.12 99 ARG A O 1
ATOM 760 N N . GLU A 1 100 ? -7.318 11.805 -2.172 1.00 89.00 100 GLU A N 1
ATOM 761 C CA . GLU A 1 100 ? -7.089 13.101 -2.817 1.00 89.00 100 GLU A CA 1
ATOM 762 C C . GLU A 1 100 ? -5.902 13.072 -3.783 1.00 89.00 100 GLU A C 1
ATOM 764 O O . GLU A 1 100 ? -5.952 13.745 -4.814 1.00 89.00 100 GLU A O 1
ATOM 769 N N . LEU A 1 101 ? -4.872 12.285 -3.458 1.00 85.94 101 LEU A N 1
ATOM 770 C CA . LEU A 1 101 ? -3.685 12.088 -4.293 1.00 85.94 101 LEU A CA 1
ATOM 771 C C . LEU A 1 101 ? -3.908 11.077 -5.428 1.00 85.94 101 LEU A C 1
ATOM 773 O O . LEU A 1 101 ? -3.265 11.175 -6.468 1.00 85.94 101 LEU A O 1
ATOM 777 N N . THR A 1 102 ? -4.807 10.105 -5.245 1.00 84.69 102 THR A N 1
ATOM 778 C CA . THR A 1 102 ? -5.093 9.081 -6.261 1.00 84.69 102 THR A CA 1
ATOM 779 C C . THR A 1 102 ? -5.855 9.674 -7.442 1.00 84.69 102 THR A C 1
ATOM 781 O O . THR A 1 102 ? -6.931 10.257 -7.274 1.00 84.69 102 THR A O 1
ATOM 784 N N . GLU A 1 103 ? -5.348 9.461 -8.658 1.00 82.38 103 GLU A N 1
ATOM 785 C CA . GLU A 1 103 ? -6.116 9.752 -9.866 1.00 82.38 103 GLU A CA 1
ATOM 786 C C . GLU A 1 103 ? -7.138 8.641 -10.125 1.00 82.38 103 GLU A C 1
ATOM 788 O O . GLU A 1 103 ? -6.806 7.479 -10.365 1.00 82.38 103 GLU A O 1
ATOM 793 N N . TRP A 1 104 ? -8.415 9.013 -10.068 1.00 83.56 104 TRP A N 1
ATOM 794 C CA . TRP A 1 104 ? -9.535 8.100 -10.271 1.00 83.56 104 TRP A CA 1
ATOM 795 C C . TRP A 1 104 ? -9.915 8.032 -11.750 1.00 83.56 104 TRP A C 1
ATOM 797 O O . TRP A 1 104 ? -10.110 9.074 -12.377 1.00 83.56 104 TRP A O 1
ATOM 807 N N . GLN A 1 105 ? -10.129 6.825 -12.281 1.00 75.75 105 GLN A N 1
ATOM 808 C CA . GLN A 1 105 ? -10.516 6.601 -13.683 1.00 75.75 105 GLN A CA 1
ATOM 809 C C . GLN A 1 105 ? -11.829 7.305 -14.065 1.00 75.75 105 GLN A C 1
ATOM 811 O O . GLN A 1 105 ? -12.009 7.704 -15.213 1.00 75.75 105 GLN A O 1
ATOM 816 N N . ASP A 1 106 ? -12.721 7.530 -13.098 1.00 68.62 106 ASP A N 1
ATOM 817 C CA . ASP A 1 106 ? -14.007 8.208 -13.311 1.00 68.62 106 ASP A CA 1
ATOM 818 C C . ASP A 1 106 ? -13.882 9.743 -13.407 1.00 68.62 106 ASP A C 1
ATOM 820 O O . ASP A 1 106 ? -14.867 10.443 -13.652 1.00 68.62 106 ASP A O 1
ATOM 824 N N . THR A 1 107 ? -12.685 10.301 -13.184 1.00 59.16 107 THR A N 1
ATOM 825 C CA . THR A 1 107 ? -12.458 11.751 -13.139 1.00 59.16 107 THR A CA 1
ATOM 826 C C . THR A 1 107 ? -11.789 12.230 -14.428 1.00 59.16 107 THR A C 1
ATOM 828 O O . THR A 1 107 ? -10.632 11.941 -14.698 1.00 59.16 107 THR A O 1
ATOM 831 N N . THR A 1 108 ? -12.498 13.036 -15.221 1.00 52.66 108 THR A N 1
ATOM 832 C CA . THR A 1 108 ? -12.038 13.581 -16.520 1.00 52.66 108 THR A CA 1
ATOM 833 C C . THR A 1 108 ? -10.939 14.654 -16.431 1.00 52.66 108 THR A C 1
ATOM 835 O O . THR A 1 108 ? -10.627 15.295 -17.432 1.00 52.66 108 THR A O 1
ATOM 838 N N . GLN A 1 109 ? -10.389 14.914 -15.246 1.00 48.97 109 GLN A N 1
ATOM 839 C CA . GLN A 1 109 ? -9.328 15.895 -15.019 1.00 48.97 109 GLN A CA 1
ATOM 840 C C . GLN A 1 109 ? -8.169 15.202 -14.305 1.00 48.97 109 GLN A C 1
ATOM 842 O O . GLN A 1 109 ? -8.264 14.958 -13.103 1.00 48.97 109 GLN A O 1
ATOM 847 N N . SER A 1 110 ? -7.088 14.920 -15.037 1.00 50.50 110 SER A N 1
ATOM 848 C CA . SER A 1 110 ? -5.800 14.614 -14.416 1.00 50.50 110 SER A CA 1
ATOM 849 C C . SER A 1 110 ? -5.358 15.849 -13.631 1.00 50.50 110 SER A C 1
ATOM 851 O O . SER A 1 110 ? -5.395 16.978 -14.136 1.00 50.50 110 SER A O 1
ATOM 853 N N . ARG A 1 111 ? -5.041 15.663 -12.350 1.00 49.69 111 ARG A N 1
ATOM 854 C CA . ARG A 1 111 ? -4.589 16.750 -11.465 1.00 49.69 111 ARG A CA 1
ATOM 855 C C . ARG A 1 111 ? -3.070 16.795 -11.368 1.00 49.69 111 ARG A C 1
ATOM 857 O O . ARG A 1 111 ? -2.540 17.743 -10.787 1.00 49.69 111 ARG A O 1
ATOM 864 N N . HIS A 1 112 ? -2.387 15.821 -11.962 1.00 50.78 112 HIS A N 1
ATOM 865 C CA . HIS A 1 112 ? -0.948 15.674 -11.863 1.00 50.78 112 HIS A CA 1
ATOM 866 C C . HIS A 1 112 ? -0.281 15.673 -13.244 1.00 50.78 112 HIS A C 1
ATOM 868 O O . HIS A 1 112 ? -0.797 15.137 -14.220 1.00 50.78 112 HIS A O 1
ATOM 874 N N . ASP A 1 113 ? 0.880 16.324 -13.304 1.00 45.19 113 ASP A N 1
ATOM 875 C CA . ASP A 1 113 ? 1.749 16.449 -14.483 1.00 45.19 113 ASP A CA 1
ATOM 876 C C . ASP A 1 113 ? 2.845 15.357 -14.479 1.00 45.19 113 ASP A C 1
ATOM 878 O O . ASP A 1 113 ? 3.941 15.562 -14.988 1.00 45.19 113 ASP A O 1
ATOM 882 N N . GLY A 1 114 ? 2.603 14.215 -13.814 1.00 50.25 114 GLY A N 1
ATOM 883 C CA . GLY A 1 114 ? 3.636 13.214 -13.522 1.00 50.25 114 GLY A CA 1
ATOM 884 C C . GLY A 1 114 ? 3.145 11.767 -13.570 1.00 50.25 114 GLY A C 1
ATOM 885 O O . GLY A 1 114 ? 2.007 11.472 -13.220 1.00 50.25 114 GLY A O 1
ATOM 886 N N . GLU A 1 115 ? 4.049 10.870 -13.971 1.00 56.19 115 GLU A N 1
ATOM 887 C CA . GLU A 1 115 ? 3.874 9.441 -14.297 1.00 56.19 115 GLU A CA 1
ATOM 888 C C . GLU A 1 115 ? 3.415 8.520 -13.135 1.00 56.19 115 GLU A C 1
ATOM 890 O O . GLU A 1 115 ? 3.396 7.298 -13.289 1.00 56.19 115 GLU A O 1
ATOM 895 N N . HIS A 1 116 ? 3.014 9.064 -11.978 1.00 65.44 116 HIS A N 1
ATOM 896 C CA . HIS A 1 116 ? 2.776 8.304 -10.741 1.00 65.44 116 HIS A CA 1
ATOM 897 C C . HIS A 1 116 ? 1.460 8.697 -10.054 1.00 65.44 116 HIS A C 1
ATOM 899 O O . HIS A 1 116 ? 1.428 9.496 -9.121 1.00 65.44 116 HIS A O 1
ATOM 905 N N . ALA A 1 117 ? 0.359 8.126 -10.541 1.00 69.69 117 ALA A N 1
ATOM 906 C CA . ALA A 1 117 ? -1.010 8.500 -10.168 1.00 69.69 117 ALA A CA 1
ATOM 907 C C . ALA A 1 117 ? -1.692 7.544 -9.166 1.00 69.69 117 ALA A C 1
ATOM 909 O O . ALA A 1 117 ? -2.784 7.832 -8.668 1.00 69.69 117 ALA A O 1
ATOM 910 N N . THR A 1 118 ? -1.069 6.401 -8.866 1.00 84.88 118 THR A N 1
ATOM 911 C CA . THR A 1 118 ? -1.651 5.354 -8.015 1.00 84.88 118 THR A CA 1
ATOM 912 C C . THR A 1 118 ? -1.036 5.391 -6.616 1.00 84.88 118 THR A C 1
ATOM 914 O O . THR A 1 118 ? 0.148 5.094 -6.444 1.00 84.88 118 THR A O 1
ATOM 917 N N . PHE A 1 119 ? -1.851 5.716 -5.609 1.00 91.44 119 PHE A N 1
ATOM 918 C CA . PHE A 1 119 ? -1.435 5.759 -4.198 1.00 91.44 119 PHE A CA 1
ATOM 919 C C . PHE A 1 119 ? -2.062 4.650 -3.347 1.00 91.44 119 PHE A C 1
ATOM 921 O O . PHE A 1 119 ? -1.633 4.440 -2.215 1.00 91.44 119 PHE A O 1
ATOM 928 N N . LEU A 1 120 ? -3.059 3.943 -3.882 1.00 94.31 120 LEU A N 1
ATOM 929 C CA . LEU A 1 120 ? -3.803 2.891 -3.197 1.00 94.31 120 LEU A CA 1
ATOM 930 C C . LEU A 1 120 ? -3.678 1.580 -3.967 1.00 94.31 120 LEU A C 1
ATOM 932 O O . LEU A 1 120 ? -3.866 1.561 -5.183 1.00 94.31 120 LEU A O 1
ATOM 936 N N . TYR A 1 121 ? -3.401 0.495 -3.251 1.00 94.06 121 TYR A N 1
ATOM 937 C CA . TYR A 1 121 ? -3.300 -0.854 -3.798 1.00 94.06 121 TYR A CA 1
ATOM 938 C C . TYR A 1 121 ? -4.094 -1.836 -2.941 1.00 94.06 121 TYR A C 1
ATOM 940 O O . TYR A 1 121 ? -4.164 -1.675 -1.726 1.00 94.06 121 TYR A O 1
ATOM 948 N N . ASP A 1 122 ? -4.694 -2.845 -3.562 1.00 93.62 122 ASP A N 1
ATOM 949 C CA . ASP A 1 122 ? -5.367 -3.933 -2.846 1.00 93.62 122 ASP A CA 1
ATOM 950 C C . ASP A 1 122 ? -4.364 -4.985 -2.324 1.00 93.62 122 ASP A C 1
ATOM 952 O O . ASP A 1 122 ? -3.168 -4.942 -2.633 1.00 93.62 122 ASP A O 1
ATOM 956 N N . GLU A 1 123 ? -4.846 -5.976 -1.563 1.00 93.06 123 GLU A N 1
ATOM 957 C CA . GLU A 1 123 ? -4.006 -7.073 -1.049 1.00 93.06 123 GLU A CA 1
ATOM 958 C C . GLU A 1 123 ? -3.342 -7.923 -2.152 1.00 93.06 123 GLU A C 1
ATOM 960 O O . GLU A 1 123 ? -2.396 -8.667 -1.891 1.00 93.06 123 GLU A O 1
ATOM 965 N N . SER A 1 124 ? -3.809 -7.812 -3.401 1.00 90.69 124 SER A N 1
ATOM 966 C CA . SER A 1 124 ? -3.257 -8.511 -4.564 1.00 90.69 124 SER A CA 1
ATOM 967 C C . SER A 1 124 ? -2.167 -7.711 -5.297 1.00 90.69 124 SER A C 1
ATOM 969 O O . SER A 1 124 ? -1.657 -8.156 -6.341 1.00 90.69 124 SER A O 1
ATOM 971 N N . GLY A 1 125 ? -1.816 -6.535 -4.762 1.00 88.56 125 GLY A N 1
ATOM 972 C CA . GLY A 1 125 ? -0.846 -5.603 -5.326 1.00 88.56 125 GLY A CA 1
ATOM 973 C C . GLY A 1 125 ? -1.362 -4.874 -6.568 1.00 88.56 125 GLY A C 1
ATOM 974 O O . GLY A 1 125 ? -0.561 -4.470 -7.409 1.00 88.56 125 GLY A O 1
ATOM 975 N N . ARG A 1 126 ? -2.684 -4.753 -6.756 1.00 90.25 126 ARG A N 1
ATOM 976 C CA . ARG A 1 126 ? -3.276 -4.022 -7.890 1.00 90.25 126 ARG A CA 1
ATOM 977 C C . ARG A 1 126 ? -3.671 -2.615 -7.477 1.00 90.25 126 ARG A C 1
ATOM 979 O O . ARG A 1 126 ? -4.265 -2.423 -6.423 1.00 90.25 126 ARG A O 1
ATOM 986 N N . GLY A 1 127 ? -3.374 -1.650 -8.343 1.00 90.19 127 GLY A N 1
ATOM 987 C CA . GLY A 1 127 ? -3.752 -0.258 -8.137 1.0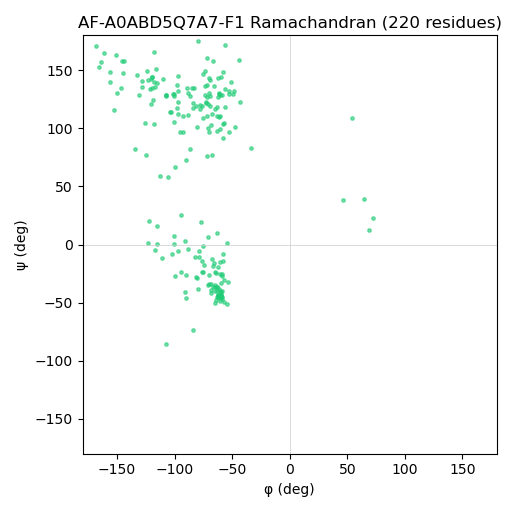0 90.19 127 GLY A CA 1
ATOM 988 C C . GLY A 1 127 ? -5.267 -0.073 -8.073 1.00 90.19 127 GLY A C 1
ATOM 989 O O . GLY A 1 127 ? -5.993 -0.507 -8.970 1.00 90.19 127 GLY A O 1
ATOM 990 N N . ILE A 1 128 ? -5.737 0.608 -7.034 1.00 90.75 128 ILE A N 1
ATOM 991 C CA . ILE A 1 128 ? -7.143 0.949 -6.833 1.00 90.75 128 ILE A CA 1
ATOM 992 C C . ILE A 1 128 ? -7.382 2.335 -7.434 1.00 90.75 128 ILE A C 1
ATOM 994 O O . ILE A 1 128 ? -7.121 3.356 -6.807 1.00 90.75 128 ILE A O 1
ATOM 998 N N . GLN A 1 129 ? -7.881 2.363 -8.668 1.00 86.75 129 GLN A N 1
ATOM 999 C CA . GLN A 1 129 ? -8.187 3.603 -9.400 1.00 86.75 129 GLN A CA 1
ATOM 1000 C C . GLN A 1 129 ? -9.686 3.769 -9.698 1.00 86.75 129 GLN A C 1
ATOM 1002 O O . GLN A 1 129 ? -10.097 4.746 -10.322 1.00 86.75 129 GLN A O 1
ATOM 1007 N N . ASN A 1 130 ? -10.513 2.815 -9.266 1.00 88.31 130 ASN A N 1
ATOM 1008 C CA . ASN A 1 130 ? -11.969 2.861 -9.360 1.00 88.31 130 ASN A CA 1
ATOM 1009 C C . ASN A 1 130 ? -12.548 3.093 -7.956 1.00 88.31 130 ASN A C 1
ATOM 1011 O O . ASN A 1 130 ? -12.189 2.378 -7.015 1.00 88.31 130 ASN A O 1
ATOM 1015 N N . LYS A 1 131 ? -13.421 4.097 -7.812 1.00 88.19 131 LYS A N 1
ATOM 1016 C CA . LYS A 1 131 ? -13.972 4.474 -6.500 1.00 88.19 131 LYS A CA 1
ATOM 1017 C C . LYS A 1 131 ? -14.897 3.406 -5.927 1.00 88.19 131 LYS A C 1
ATOM 1019 O O . LYS A 1 131 ? -14.771 3.099 -4.748 1.00 88.19 131 LYS A O 1
ATOM 1024 N N . ASP A 1 132 ? -15.748 2.803 -6.752 1.00 88.62 132 ASP A N 1
ATOM 1025 C CA . ASP A 1 132 ? -16.675 1.746 -6.331 1.00 88.62 132 ASP A CA 1
ATOM 1026 C C . ASP A 1 132 ? -15.911 0.509 -5.831 1.00 88.62 132 ASP A C 1
ATOM 1028 O O . ASP A 1 132 ? -16.297 -0.124 -4.848 1.00 88.62 132 ASP A O 1
ATOM 1032 N N . HIS A 1 133 ? -14.777 0.187 -6.468 1.00 89.31 133 HIS A N 1
ATOM 1033 C CA . HIS A 1 133 ? -13.886 -0.877 -6.004 1.00 89.31 133 HIS A CA 1
ATOM 1034 C C . HIS A 1 133 ? -13.310 -0.552 -4.622 1.00 89.31 133 HIS A C 1
ATOM 1036 O O . HIS A 1 133 ? -13.304 -1.414 -3.744 1.00 89.31 133 HIS A O 1
ATOM 1042 N N . LEU A 1 134 ? -12.849 0.689 -4.409 1.00 91.12 134 LEU A N 1
ATOM 1043 C CA . LEU A 1 134 ? -12.382 1.105 -3.090 1.00 91.12 134 LEU A CA 1
ATOM 1044 C C . LEU A 1 134 ? -13.510 1.009 -2.059 1.00 91.12 134 LEU A C 1
ATOM 1046 O O . LEU A 1 134 ? -13.278 0.504 -0.972 1.00 91.12 134 LEU A O 1
ATOM 1050 N N . GLU A 1 135 ? -14.713 1.486 -2.370 1.00 91.00 135 GLU A N 1
ATOM 1051 C CA . GLU A 1 135 ? -15.846 1.418 -1.441 1.00 91.00 135 GLU A CA 1
ATOM 1052 C C . GLU A 1 135 ? -16.197 -0.025 -1.076 1.00 91.00 135 GLU A C 1
ATOM 1054 O O . GLU A 1 135 ? -16.386 -0.295 0.104 1.00 91.00 135 GLU A O 1
ATOM 1059 N N . THR A 1 136 ? -16.153 -0.948 -2.042 1.00 89.81 136 THR A N 1
ATOM 1060 C CA . THR A 1 136 ? -16.362 -2.389 -1.814 1.00 89.81 136 THR A CA 1
ATOM 1061 C C . THR A 1 136 ? -15.343 -2.960 -0.822 1.00 89.81 136 THR A C 1
ATOM 1063 O O . THR A 1 136 ? -15.711 -3.678 0.102 1.00 89.81 136 THR A O 1
ATOM 1066 N N . LEU A 1 137 ? -14.057 -2.615 -0.968 1.00 88.25 137 LEU A N 1
ATOM 1067 C CA . LEU A 1 137 ? -13.004 -3.045 -0.034 1.00 88.25 137 LEU A CA 1
ATOM 1068 C C . LEU A 1 137 ? -13.189 -2.477 1.377 1.00 88.25 137 LEU A C 1
ATOM 1070 O O . LEU A 1 137 ? -12.661 -3.031 2.334 1.00 88.25 137 LEU A O 1
ATOM 1074 N N . LEU A 1 138 ? -13.903 -1.359 1.505 1.00 89.12 138 LEU A N 1
ATOM 1075 C CA . LEU A 1 138 ? -14.139 -0.677 2.772 1.00 89.12 138 LEU A CA 1
ATOM 1076 C C . LEU A 1 138 ? -15.525 -0.985 3.351 1.00 89.12 138 LEU A C 1
ATOM 1078 O O . LEU A 1 138 ? -15.904 -0.350 4.328 1.00 89.12 138 LEU A O 1
ATOM 1082 N N . GLU A 1 139 ? -16.302 -1.911 2.779 1.00 83.94 139 GLU A N 1
ATOM 1083 C CA . GLU A 1 139 ? -17.618 -2.269 3.329 1.00 83.94 139 GLU A CA 1
ATOM 1084 C C . GLU A 1 139 ? -17.497 -2.917 4.717 1.00 83.94 139 GLU A C 1
ATOM 1086 O O . GLU A 1 139 ? -18.331 -2.653 5.586 1.00 83.94 139 GLU A O 1
ATOM 1091 N N . ASP A 1 140 ? -16.432 -3.692 4.953 1.00 74.88 140 ASP A N 1
ATOM 1092 C CA . ASP A 1 140 ? -16.120 -4.309 6.247 1.00 74.88 140 ASP A CA 1
ATOM 1093 C C . ASP A 1 140 ? -15.056 -3.503 7.009 1.00 74.88 140 ASP A C 1
ATOM 1095 O O . ASP A 1 140 ? -13.905 -3.905 7.170 1.00 74.88 140 ASP A O 1
ATOM 1099 N N . VAL A 1 141 ? -15.421 -2.286 7.423 1.00 74.62 141 VAL A N 1
ATOM 1100 C CA . VAL A 1 141 ? -14.464 -1.315 7.983 1.00 74.62 141 VAL A CA 1
ATOM 1101 C C . VAL A 1 141 ? -13.714 -1.792 9.229 1.00 74.62 141 VAL A C 1
ATOM 1103 O O . VAL A 1 141 ? -12.629 -1.277 9.504 1.00 74.62 141 VAL A O 1
ATOM 1106 N N . ASP A 1 142 ? -14.282 -2.725 9.997 1.00 78.31 142 ASP A N 1
ATOM 1107 C CA . ASP A 1 142 ? -13.778 -3.092 11.324 1.00 78.31 142 ASP A CA 1
ATOM 1108 C C . ASP A 1 142 ? -12.445 -3.850 11.251 1.00 78.31 142 ASP A C 1
ATOM 1110 O O . ASP A 1 142 ? -11.615 -3.712 12.155 1.00 78.31 142 ASP A O 1
ATOM 1114 N N . ASP A 1 143 ? -12.195 -4.538 10.136 1.00 89.06 143 ASP A N 1
ATOM 1115 C CA . ASP A 1 143 ? -10.976 -5.306 9.893 1.00 89.06 143 ASP A CA 1
ATOM 1116 C C . ASP A 1 143 ? -10.139 -4.737 8.737 1.00 89.06 143 ASP A C 1
ATOM 1118 O O . ASP A 1 143 ? -9.229 -5.399 8.256 1.00 89.06 143 ASP A O 1
ATOM 1122 N N . VAL A 1 144 ? -10.366 -3.501 8.283 1.00 95.19 144 VAL A N 1
ATOM 1123 C CA . VAL A 1 144 ? -9.561 -2.921 7.191 1.00 95.19 144 VAL A CA 1
ATOM 1124 C C . VAL A 1 144 ? -8.436 -2.026 7.715 1.00 95.19 144 VAL A C 1
ATOM 1126 O O . VAL A 1 144 ? -8.617 -1.136 8.553 1.00 95.19 144 VAL A O 1
ATOM 1129 N N . TRP A 1 145 ? -7.241 -2.247 7.172 1.00 97.12 145 TRP A N 1
ATOM 1130 C CA . TRP A 1 145 ? -6.017 -1.541 7.522 1.00 97.12 145 TRP A CA 1
ATOM 1131 C C . TRP A 1 145 ? -5.378 -0.899 6.297 1.00 97.12 145 TRP A C 1
ATOM 1133 O O . TRP A 1 145 ? -5.458 -1.413 5.182 1.00 97.12 145 TRP A O 1
ATOM 1143 N N . LEU A 1 146 ? -4.695 0.215 6.540 1.00 96.94 146 LEU A N 1
ATOM 1144 C CA . LEU A 1 146 ? -3.734 0.806 5.624 1.00 96.94 146 LEU A CA 1
ATOM 1145 C C . LEU A 1 146 ? -2.328 0.444 6.076 1.00 96.94 146 LEU A C 1
ATOM 1147 O O . LEU A 1 146 ? -1.977 0.669 7.236 1.00 96.94 146 LEU A O 1
ATOM 1151 N N . VAL A 1 147 ? -1.532 -0.066 5.144 1.00 97.38 147 VAL A N 1
ATOM 1152 C CA . VAL A 1 147 ? -0.117 -0.377 5.350 1.00 97.38 147 VAL A CA 1
ATOM 1153 C C . VAL A 1 147 ? 0.708 0.488 4.396 1.00 97.38 147 VAL A C 1
ATOM 1155 O O . VAL A 1 147 ? 0.705 0.227 3.188 1.00 97.38 147 VAL A O 1
ATOM 1158 N N . PRO A 1 148 ? 1.349 1.559 4.894 1.00 96.25 148 PRO A N 1
ATOM 1159 C CA . PRO A 1 148 ? 2.167 2.440 4.072 1.00 96.25 148 PRO A CA 1
ATOM 1160 C C . PRO A 1 148 ? 3.465 1.776 3.602 1.00 96.25 148 PRO A C 1
ATOM 1162 O O . PRO A 1 148 ? 4.128 1.049 4.345 1.00 96.25 148 PRO A O 1
ATOM 1165 N N . ALA A 1 149 ? 3.864 2.089 2.374 1.00 94.50 149 ALA A N 1
ATOM 1166 C CA . ALA A 1 149 ? 5.110 1.636 1.772 1.00 94.50 149 ALA A CA 1
ATOM 1167 C C . ALA A 1 149 ? 5.695 2.704 0.840 1.00 94.50 149 ALA A C 1
ATOM 1169 O O . ALA A 1 149 ? 4.986 3.581 0.350 1.00 94.50 149 ALA A O 1
ATOM 1170 N N . ILE A 1 150 ? 6.995 2.637 0.581 1.00 92.19 150 ILE A N 1
ATOM 1171 C CA . ILE A 1 150 ? 7.704 3.505 -0.356 1.00 92.19 150 ILE A CA 1
ATOM 1172 C C . ILE A 1 150 ? 7.825 2.765 -1.684 1.00 92.19 150 ILE A C 1
ATOM 1174 O O . ILE A 1 150 ? 8.372 1.664 -1.739 1.00 92.19 150 ILE A O 1
ATOM 1178 N N . ALA A 1 151 ? 7.308 3.369 -2.752 1.00 90.94 151 ALA A N 1
ATOM 1179 C CA . ALA A 1 151 ? 7.482 2.877 -4.110 1.00 90.94 151 ALA A CA 1
ATOM 1180 C C . ALA A 1 151 ? 8.806 3.390 -4.693 1.00 90.94 151 ALA A C 1
ATOM 1182 O O . ALA A 1 151 ? 9.137 4.576 -4.586 1.00 90.94 151 ALA A O 1
ATOM 1183 N N . LEU A 1 152 ? 9.546 2.488 -5.329 1.00 88.50 152 LEU A N 1
ATOM 1184 C CA . LEU A 1 152 ? 10.855 2.737 -5.915 1.00 88.50 152 LEU A CA 1
ATOM 1185 C C . LEU A 1 152 ? 10.817 2.457 -7.415 1.00 88.50 152 LEU A C 1
ATOM 1187 O O . LEU A 1 152 ? 10.164 1.520 -7.881 1.00 88.50 152 LEU A O 1
ATOM 1191 N N . GLN A 1 153 ? 11.555 3.261 -8.167 1.00 86.62 153 GLN A N 1
ATOM 1192 C CA . GL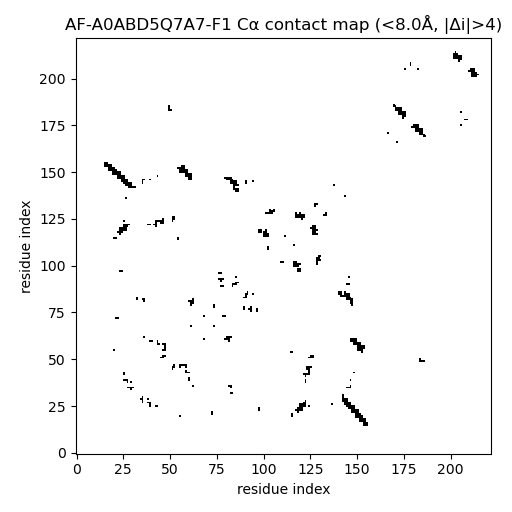N A 1 153 ? 11.791 3.060 -9.589 1.00 86.62 153 GLN A CA 1
ATOM 1193 C C . GLN A 1 153 ? 13.278 2.917 -9.843 1.00 86.62 153 GLN A C 1
ATOM 1195 O O . GLN A 1 153 ? 14.092 3.616 -9.246 1.00 86.62 153 GLN A O 1
ATOM 1200 N N . GLN A 1 154 ? 13.633 2.038 -10.763 1.00 83.00 154 GLN A N 1
ATOM 1201 C CA . GLN A 1 154 ? 15.004 1.878 -11.196 1.00 83.00 154 GLN A CA 1
ATOM 1202 C C . GLN A 1 154 ? 15.318 2.922 -12.279 1.00 83.00 154 GLN A C 1
ATOM 1204 O O . GLN A 1 154 ? 14.708 2.892 -13.353 1.00 83.00 154 GLN A O 1
ATOM 1209 N N . SER A 1 155 ? 16.269 3.835 -12.040 1.00 69.94 155 SER A N 1
ATOM 1210 C CA . SER A 1 155 ? 16.775 4.705 -13.106 1.00 69.94 155 SER A CA 1
ATOM 1211 C C . SER A 1 155 ? 17.726 3.897 -13.985 1.00 69.94 155 SER A C 1
ATOM 1213 O O . SER A 1 155 ? 18.740 3.355 -13.550 1.00 69.94 155 SER A O 1
ATOM 1215 N N . VAL A 1 156 ? 17.378 3.774 -15.263 1.00 58.16 156 VAL A N 1
ATOM 1216 C CA . VAL A 1 156 ? 18.305 3.253 -16.266 1.00 58.16 156 VAL A CA 1
ATOM 1217 C C . VAL A 1 156 ? 19.071 4.459 -16.785 1.00 58.16 156 VAL A C 1
ATOM 1219 O O . VAL A 1 156 ? 18.476 5.309 -17.443 1.00 58.16 156 VAL A O 1
ATOM 1222 N N . GLU A 1 157 ? 20.366 4.561 -16.482 1.00 48.00 157 GLU A N 1
ATOM 1223 C CA . GLU A 1 157 ? 21.220 5.606 -17.051 1.00 48.00 157 GLU A CA 1
ATOM 1224 C C . GLU A 1 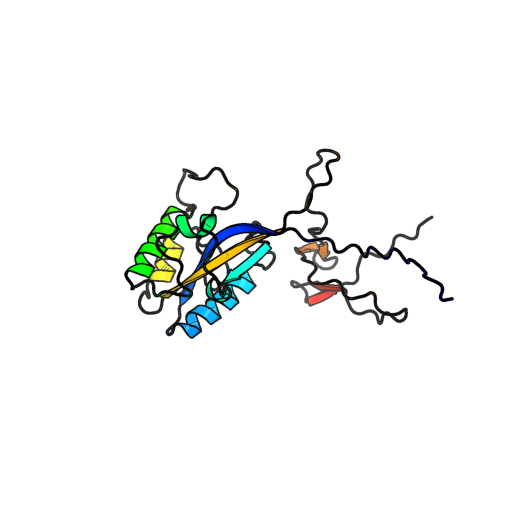157 ? 21.172 5.511 -18.587 1.00 48.00 157 GLU A C 1
ATOM 1226 O O . GLU A 1 157 ? 21.746 4.617 -19.218 1.00 48.00 157 GLU A O 1
ATOM 1231 N N . GLU A 1 158 ? 20.437 6.430 -19.213 1.00 41.91 158 GLU A N 1
ATOM 1232 C CA . GLU A 1 158 ? 20.429 6.585 -20.658 1.00 41.91 158 GLU A CA 1
ATOM 1233 C C . GLU A 1 158 ? 21.781 7.162 -21.077 1.00 41.91 158 GLU A C 1
ATOM 1235 O O . GLU A 1 158 ? 22.008 8.376 -21.062 1.00 41.91 158 GLU A O 1
ATOM 1240 N N . THR A 1 159 ? 22.704 6.296 -21.493 1.00 34.28 159 THR A N 1
ATOM 1241 C CA . THR A 1 159 ? 23.865 6.744 -22.263 1.00 34.28 159 THR A CA 1
ATOM 1242 C C . THR A 1 159 ? 23.349 7.441 -23.521 1.00 34.28 159 THR A C 1
ATOM 1244 O O . THR A 1 159 ? 22.851 6.820 -24.463 1.00 34.28 159 THR A O 1
ATOM 1247 N N . ARG A 1 160 ? 23.414 8.778 -23.493 1.00 39.59 160 ARG A N 1
ATOM 1248 C CA . ARG A 1 160 ? 23.028 9.686 -24.574 1.00 39.59 160 ARG A CA 1
ATOM 1249 C C . ARG A 1 160 ? 23.731 9.294 -25.867 1.00 39.59 160 ARG A C 1
ATOM 1251 O O . ARG A 1 160 ? 24.853 9.717 -26.138 1.00 39.59 160 ARG A O 1
ATOM 1258 N N . THR A 1 161 ? 23.049 8.548 -26.716 1.00 37.88 161 THR A N 1
ATOM 1259 C CA . THR A 1 161 ? 23.291 8.584 -28.156 1.00 37.88 161 THR A CA 1
ATOM 1260 C C . THR A 1 161 ? 21.994 8.211 -28.837 1.00 37.88 161 THR A C 1
ATOM 1262 O O . THR A 1 161 ? 21.518 7.107 -28.645 1.00 37.88 161 THR A O 1
ATOM 1265 N N . ASP A 1 162 ? 21.430 9.150 -29.581 1.00 33.09 162 ASP A N 1
ATOM 1266 C CA . ASP A 1 162 ? 20.326 9.021 -30.527 1.00 33.09 162 ASP A CA 1
ATOM 1267 C C . ASP A 1 162 ? 19.005 8.385 -30.063 1.00 33.09 162 ASP A C 1
ATOM 1269 O O . ASP A 1 162 ? 18.827 7.172 -29.912 1.00 33.09 162 ASP A O 1
ATOM 1273 N N . SER A 1 163 ? 18.052 9.313 -29.970 1.00 41.78 163 SER A N 1
ATOM 1274 C CA . SER A 1 163 ? 16.609 9.217 -30.146 1.00 41.78 163 SER A CA 1
ATOM 1275 C C . SER A 1 163 ? 16.181 8.203 -31.209 1.00 41.78 163 SER A C 1
ATOM 1277 O O . SER A 1 163 ? 15.832 8.544 -32.337 1.00 41.78 163 SER A O 1
ATOM 1279 N N . HIS A 1 164 ? 16.125 6.950 -30.800 1.00 36.69 164 HIS A N 1
ATOM 1280 C CA . HIS A 1 164 ? 15.083 6.034 -31.220 1.00 36.69 164 HIS A CA 1
ATOM 1281 C C . HIS A 1 164 ? 14.343 5.651 -29.948 1.00 36.69 164 HIS A C 1
ATOM 1283 O O . HIS A 1 164 ? 14.972 5.514 -28.905 1.00 36.69 164 HIS A O 1
ATOM 1289 N N . GLN A 1 165 ? 13.020 5.558 -30.016 1.00 41.97 165 GLN A N 1
ATOM 1290 C CA . GLN A 1 165 ? 12.168 5.073 -28.933 1.00 41.97 165 GLN A CA 1
ATOM 1291 C C . GLN A 1 165 ? 12.763 3.765 -28.388 1.00 41.97 165 GLN A C 1
ATOM 1293 O O . GLN A 1 165 ? 12.695 2.728 -29.044 1.00 41.97 165 GLN A O 1
ATOM 1298 N N . ARG A 1 166 ? 13.458 3.843 -27.250 1.00 37.88 166 ARG A N 1
ATOM 1299 C CA . ARG A 1 166 ? 14.187 2.721 -26.659 1.00 37.88 166 ARG A CA 1
ATOM 1300 C C . ARG A 1 166 ? 13.285 2.071 -25.632 1.00 37.88 166 ARG A C 1
ATOM 1302 O O . ARG A 1 166 ? 13.188 2.510 -24.492 1.00 37.88 166 ARG A O 1
ATOM 1309 N N . GLU A 1 167 ? 12.620 1.008 -26.062 1.00 41.50 167 GLU A N 1
ATOM 1310 C CA . GLU A 1 167 ? 12.150 -0.026 -25.149 1.00 41.50 167 GLU A CA 1
ATOM 1311 C C . GLU A 1 167 ? 13.336 -0.499 -24.288 1.00 41.50 167 GLU A C 1
ATOM 1313 O O . GLU A 1 167 ? 14.442 -0.716 -24.795 1.00 41.50 167 GLU A O 1
ATOM 1318 N N . ARG A 1 168 ? 13.115 -0.586 -22.969 1.00 42.84 168 ARG A N 1
ATOM 1319 C CA . ARG A 1 168 ? 14.139 -0.892 -21.955 1.00 42.84 168 ARG A CA 1
ATOM 1320 C C . ARG A 1 168 ? 14.974 -2.132 -22.367 1.00 42.84 168 ARG A C 1
ATOM 1322 O O . ARG A 1 168 ? 14.378 -3.161 -22.693 1.00 42.84 168 ARG A O 1
ATOM 1329 N N . PRO A 1 169 ? 16.324 -2.109 -22.307 1.00 41.53 169 PRO A N 1
ATOM 1330 C CA . PRO A 1 169 ? 17.183 -3.177 -22.855 1.00 41.53 169 PRO A CA 1
ATOM 1331 C C . PRO A 1 169 ? 16.974 -4.572 -22.243 1.00 41.53 169 PRO A C 1
ATOM 1333 O O . PRO A 1 169 ? 17.251 -5.581 -22.890 1.00 41.53 169 PRO A O 1
ATOM 1336 N N . ASN A 1 170 ? 16.477 -4.624 -21.010 1.00 39.72 170 ASN A N 1
ATOM 1337 C CA . ASN A 1 170 ? 16.200 -5.819 -20.212 1.00 39.72 170 ASN A CA 1
ATOM 1338 C C . ASN A 1 170 ? 14.712 -6.219 -20.198 1.00 39.72 170 ASN A C 1
ATOM 1340 O O . ASN A 1 170 ? 14.357 -7.217 -19.577 1.00 39.72 170 ASN A O 1
ATOM 1344 N N . ARG A 1 171 ? 13.843 -5.481 -20.901 1.00 40.06 171 ARG A N 1
ATOM 1345 C CA . ARG A 1 171 ? 12.410 -5.775 -21.039 1.00 40.06 171 ARG A CA 1
ATOM 1346 C C . ARG A 1 171 ? 12.107 -6.156 -22.483 1.00 40.06 171 ARG A C 1
ATOM 1348 O O . ARG A 1 171 ? 11.331 -5.498 -23.166 1.00 40.06 171 ARG A O 1
ATOM 1355 N N . ARG A 1 172 ? 12.759 -7.210 -22.968 1.00 42.94 172 ARG A N 1
ATOM 1356 C CA . ARG A 1 172 ? 12.389 -7.810 -24.252 1.00 42.94 172 ARG A CA 1
ATOM 1357 C C . ARG A 1 172 ? 11.202 -8.724 -23.986 1.00 42.94 172 ARG A C 1
ATOM 1359 O O . ARG A 1 172 ? 11.317 -9.639 -23.173 1.00 42.94 172 ARG A O 1
ATOM 1366 N N . HIS A 1 173 ? 10.066 -8.452 -24.620 1.00 43.72 173 HIS A N 1
ATOM 1367 C CA . HIS A 1 173 ? 9.015 -9.454 -24.725 1.00 43.72 173 HIS A CA 1
ATOM 1368 C C . HIS A 1 173 ? 9.651 -10.685 -25.382 1.00 43.72 173 HIS A C 1
ATOM 1370 O O . HIS A 1 173 ? 10.242 -10.577 -26.458 1.00 43.72 173 HIS A O 1
ATOM 1376 N N . LEU A 1 174 ? 9.669 -11.812 -24.672 1.00 45.97 174 LEU A N 1
ATOM 1377 C CA . LEU A 1 174 ? 10.119 -13.069 -25.251 1.00 45.97 174 LEU A CA 1
ATOM 1378 C C . LEU A 1 174 ? 8.860 -13.814 -25.665 1.00 45.97 174 LEU A C 1
ATOM 1380 O O . LEU A 1 174 ? 8.003 -14.122 -24.836 1.00 45.97 174 LEU A O 1
ATOM 1384 N N . GLU A 1 175 ? 8.744 -14.063 -26.962 1.00 48.38 175 GLU A N 1
ATOM 138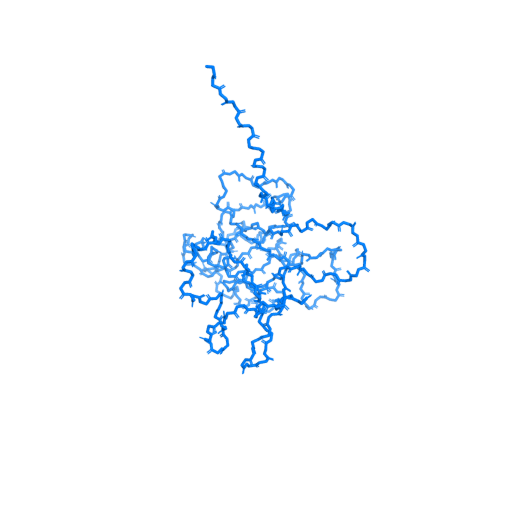5 C CA . GLU A 1 175 ? 7.663 -14.862 -27.514 1.00 48.38 175 GLU A CA 1
ATOM 1386 C C . GLU A 1 175 ? 7.915 -16.327 -27.155 1.00 48.38 175 GLU A C 1
ATOM 1388 O O . GLU A 1 175 ? 8.956 -16.916 -27.478 1.00 48.38 175 GLU A O 1
ATOM 1393 N N . CYS A 1 176 ? 6.954 -16.944 -26.472 1.00 50.28 176 CYS A N 1
ATOM 1394 C CA . CYS A 1 176 ? 6.990 -18.383 -26.282 1.00 50.28 176 CYS A CA 1
ATOM 1395 C C . CYS A 1 176 ? 6.782 -19.069 -27.638 1.00 50.28 176 CYS A C 1
ATOM 1397 O O . CYS A 1 176 ? 5.678 -19.041 -28.175 1.00 50.28 176 CYS A O 1
ATOM 1399 N N . ARG A 1 177 ? 7.815 -19.750 -28.151 1.00 52.22 177 ARG A N 1
ATOM 1400 C CA . ARG A 1 177 ? 7.792 -20.443 -29.460 1.00 52.22 177 ARG A CA 1
ATOM 1401 C C . ARG A 1 177 ? 6.696 -21.512 -29.617 1.00 52.22 177 ARG A C 1
ATOM 1403 O O . 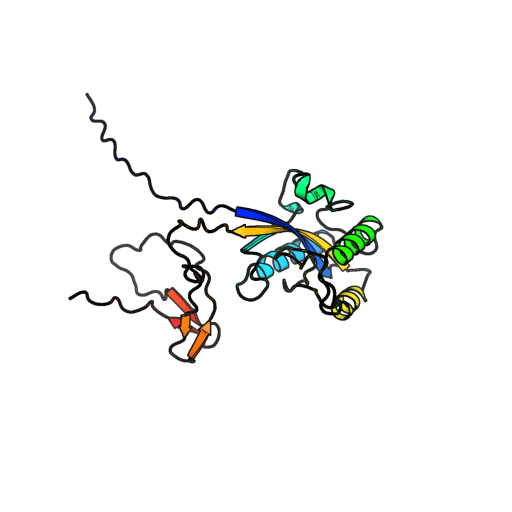ARG A 1 177 ? 6.473 -21.981 -30.723 1.00 52.22 177 ARG A O 1
ATOM 1410 N N . GLU A 1 178 ? 6.060 -21.929 -28.522 1.00 50.59 178 GLU A N 1
ATOM 1411 C CA . GLU A 1 178 ? 5.020 -22.969 -28.520 1.00 50.59 178 GLU A CA 1
ATOM 1412 C C . GLU A 1 178 ? 3.595 -22.404 -28.474 1.00 50.59 178 GLU A C 1
ATOM 1414 O O . GLU A 1 178 ? 2.656 -23.059 -28.920 1.00 50.59 178 GLU A O 1
ATOM 1419 N N . CYS A 1 179 ? 3.400 -21.206 -27.915 1.00 54.91 179 CYS A N 1
ATOM 1420 C CA . CYS A 1 179 ? 2.068 -20.610 -27.794 1.00 54.91 179 CYS A CA 1
ATOM 1421 C C . CYS A 1 179 ? 1.936 -19.229 -28.447 1.00 54.91 179 CYS A C 1
ATOM 1423 O O . CYS A 1 179 ? 0.843 -18.665 -28.389 1.00 54.91 179 CYS A O 1
ATOM 1425 N N . ASP A 1 180 ? 3.010 -18.721 -29.067 1.00 52.06 180 ASP A N 1
ATOM 1426 C CA . ASP A 1 180 ? 3.111 -17.432 -29.769 1.00 52.06 180 ASP A CA 1
ATOM 1427 C C . ASP A 1 180 ? 2.506 -16.264 -28.973 1.00 52.06 180 ASP A C 1
ATOM 1429 O O . ASP A 1 180 ? 1.830 -15.386 -29.509 1.00 52.06 180 ASP A O 1
ATOM 1433 N N . ARG A 1 181 ? 2.699 -16.273 -27.649 1.00 50.78 181 ARG A N 1
ATOM 1434 C CA . ARG A 1 181 ? 2.244 -15.201 -26.757 1.00 50.78 181 ARG A CA 1
ATOM 1435 C C . ARG A 1 181 ? 3.425 -14.527 -26.083 1.00 50.78 181 ARG A C 1
ATOM 1437 O O . ARG A 1 181 ? 4.314 -15.207 -25.568 1.00 50.78 181 ARG A O 1
ATOM 1444 N N . ASP A 1 182 ? 3.373 -13.198 -26.061 1.00 50.00 182 ASP A N 1
ATOM 1445 C CA . ASP A 1 182 ? 4.306 -12.340 -25.340 1.00 50.00 182 ASP A CA 1
ATOM 1446 C C . ASP A 1 182 ? 4.206 -12.589 -23.835 1.00 50.00 182 ASP A C 1
ATOM 1448 O O . ASP A 1 182 ? 3.169 -12.344 -23.212 1.00 50.00 182 ASP A O 1
ATOM 1452 N N . THR A 1 183 ? 5.303 -13.036 -23.232 1.00 49.06 183 THR A N 1
ATOM 1453 C CA . THR A 1 183 ? 5.474 -13.021 -21.778 1.00 49.06 183 THR A CA 1
ATOM 1454 C C . THR A 1 183 ? 6.485 -11.937 -21.398 1.00 49.06 183 THR A C 1
ATOM 1456 O O . THR A 1 183 ? 7.575 -11.843 -21.966 1.00 49.06 183 THR A O 1
ATOM 1459 N N . ARG A 1 184 ? 6.118 -11.053 -20.456 1.00 41.44 184 ARG A N 1
ATOM 1460 C CA . ARG A 1 184 ? 7.037 -10.051 -19.888 1.00 41.44 184 ARG A CA 1
ATOM 1461 C C . ARG A 1 184 ? 7.946 -10.742 -18.876 1.00 41.44 184 ARG A C 1
ATOM 1463 O O . ARG A 1 184 ? 7.459 -11.274 -17.884 1.00 41.44 184 ARG A O 1
ATOM 1470 N N . HIS A 1 185 ? 9.257 -10.700 -19.101 1.00 48.03 185 HIS A N 1
ATOM 1471 C CA . HIS A 1 185 ? 10.243 -11.286 -18.190 1.00 48.03 185 HIS A CA 1
ATOM 1472 C C . HIS A 1 185 ? 11.056 -10.204 -17.469 1.00 48.03 185 HIS A C 1
ATOM 1474 O O . HIS A 1 185 ? 11.411 -9.186 -18.066 1.00 48.03 185 HIS A O 1
ATOM 1480 N N . ARG A 1 186 ? 11.363 -10.452 -16.187 1.00 39.31 186 ARG A N 1
ATOM 1481 C CA . ARG A 1 186 ? 12.360 -9.730 -15.382 1.00 39.31 186 ARG A CA 1
ATOM 1482 C C . ARG A 1 186 ? 13.423 -10.740 -14.952 1.00 39.31 186 ARG A C 1
ATOM 1484 O O . ARG A 1 186 ? 13.085 -11.776 -14.387 1.00 39.31 186 ARG A O 1
ATOM 1491 N N . PHE A 1 187 ? 14.682 -10.452 -15.262 1.00 38.25 187 PHE A N 1
ATOM 1492 C CA . PHE A 1 187 ? 15.835 -11.231 -14.811 1.00 38.25 187 PHE A CA 1
ATOM 1493 C C . PHE A 1 187 ? 16.011 -10.996 -13.306 1.00 38.25 187 PHE A C 1
ATOM 1495 O O . PHE A 1 187 ? 16.093 -9.841 -12.890 1.00 38.25 187 PHE A O 1
ATOM 1502 N N . LEU A 1 188 ? 15.957 -12.062 -12.502 1.00 37.75 188 LEU A N 1
ATOM 1503 C CA . LEU A 1 188 ? 15.917 -11.958 -11.039 1.00 37.75 188 LEU A CA 1
ATOM 1504 C C . LEU A 1 188 ? 17.306 -11.956 -10.393 1.00 37.75 188 LEU A C 1
ATOM 1506 O O . LEU A 1 188 ? 17.433 -11.353 -9.339 1.00 37.75 188 LEU A O 1
ATOM 1510 N N . ASP A 1 189 ? 18.331 -12.548 -11.013 1.00 33.56 189 ASP A N 1
ATOM 1511 C CA . ASP A 1 189 ? 19.700 -12.502 -10.486 1.00 33.56 189 ASP A CA 1
ATOM 1512 C C . ASP A 1 189 ? 20.744 -12.940 -11.517 1.00 33.56 189 ASP A C 1
ATOM 1514 O O . ASP A 1 189 ? 20.462 -13.762 -12.390 1.00 33.56 189 ASP A O 1
ATOM 1518 N N . PHE A 1 190 ? 21.972 -12.427 -11.384 1.00 32.47 190 PHE A N 1
ATOM 1519 C CA . PHE A 1 190 ? 23.139 -12.994 -12.060 1.00 32.47 190 PHE A CA 1
ATOM 1520 C C . PHE A 1 190 ? 23.631 -14.203 -11.261 1.00 32.47 190 PHE A C 1
ATOM 1522 O O . PHE A 1 190 ? 24.336 -14.046 -10.265 1.00 32.47 190 PHE A O 1
ATOM 1529 N N . GLU A 1 191 ? 23.308 -15.415 -11.706 1.00 35.16 191 GLU A N 1
ATOM 1530 C CA . GLU A 1 191 ? 24.083 -16.580 -11.282 1.00 35.16 191 GLU A CA 1
ATOM 1531 C C . GLU A 1 191 ? 25.473 -16.491 -11.923 1.00 35.16 191 GLU A C 1
ATOM 1533 O O . GLU A 1 191 ? 25.606 -16.278 -13.133 1.00 35.16 191 GLU A O 1
ATOM 1538 N N . THR A 1 192 ? 26.521 -16.610 -11.104 1.00 34.88 192 THR A N 1
ATOM 1539 C CA . THR A 1 192 ? 27.899 -16.751 -11.580 1.00 34.88 192 THR A CA 1
ATOM 1540 C C . THR A 1 192 ? 27.918 -17.848 -12.635 1.00 34.88 192 THR A C 1
ATOM 1542 O O . THR A 1 192 ? 27.369 -18.922 -12.383 1.00 34.88 192 THR A O 1
ATOM 1545 N N . ALA A 1 193 ? 28.509 -17.565 -13.802 1.00 41.44 193 ALA A N 1
ATOM 1546 C CA . ALA A 1 193 ? 28.570 -18.512 -14.910 1.00 41.44 193 ALA A CA 1
ATOM 1547 C C . ALA A 1 193 ? 28.918 -19.910 -14.370 1.00 41.44 193 ALA A C 1
ATOM 1549 O O . ALA A 1 193 ? 29.922 -20.034 -13.657 1.00 41.44 193 ALA A O 1
ATOM 1550 N N . PRO A 1 194 ? 28.082 -20.933 -14.624 1.00 37.06 194 PRO A N 1
ATOM 1551 C CA . PRO A 1 194 ? 28.425 -22.270 -14.197 1.00 37.06 194 PRO A CA 1
ATOM 1552 C C . PRO A 1 194 ? 29.741 -22.660 -14.869 1.00 37.06 194 PRO A C 1
ATOM 1554 O O . PRO A 1 194 ? 30.011 -22.268 -16.006 1.00 37.06 194 PRO A O 1
ATOM 1557 N N . ASP A 1 195 ? 30.550 -23.402 -14.117 1.00 42.47 195 ASP A N 1
ATOM 1558 C CA . ASP A 1 195 ? 31.759 -24.079 -14.584 1.00 42.47 195 ASP A CA 1
ATOM 1559 C C . ASP A 1 195 ? 31.499 -24.784 -15.934 1.00 42.47 195 ASP A C 1
ATOM 1561 O O . ASP A 1 195 ? 30.346 -25.094 -16.246 1.00 42.47 195 ASP A O 1
ATOM 1565 N N . ASP A 1 196 ? 32.548 -25.070 -16.715 1.00 48.59 196 ASP A N 1
ATOM 1566 C CA . ASP A 1 196 ? 32.507 -25.575 -18.113 1.00 48.59 196 ASP A CA 1
ATOM 1567 C C . ASP A 1 196 ? 31.670 -26.873 -18.340 1.00 48.59 196 ASP A C 1
ATOM 1569 O O . ASP A 1 196 ? 31.548 -27.369 -19.461 1.00 48.59 196 ASP A O 1
ATOM 1573 N N . GLU A 1 197 ? 31.035 -27.416 -17.298 1.00 49.38 197 GLU A N 1
ATOM 1574 C CA . GLU A 1 197 ? 30.008 -28.461 -17.318 1.00 49.38 197 GLU A CA 1
ATOM 1575 C C . GLU A 1 197 ? 28.592 -27.904 -17.035 1.00 49.38 197 GLU A C 1
ATOM 1577 O O . GLU A 1 197 ? 27.895 -28.335 -16.110 1.00 49.38 197 GLU A O 1
ATOM 1582 N N . TRP A 1 198 ? 28.108 -26.954 -17.844 1.00 47.19 198 TRP A N 1
ATOM 1583 C CA . TRP A 1 198 ? 26.713 -26.502 -17.755 1.00 47.19 198 TRP A CA 1
ATOM 1584 C C . TRP A 1 198 ? 25.748 -27.657 -18.086 1.00 47.19 198 TRP A C 1
ATOM 1586 O O . TRP A 1 198 ? 25.612 -28.091 -19.229 1.00 47.19 198 TRP A O 1
ATOM 1596 N N . SER A 1 199 ? 25.022 -28.140 -17.075 1.00 47.59 199 SER A N 1
ATOM 1597 C CA . SER A 1 199 ? 24.123 -29.305 -17.137 1.00 47.59 199 SER A CA 1
ATOM 1598 C C . SER A 1 199 ? 22.762 -29.066 -17.820 1.00 47.59 199 SER A C 1
ATOM 1600 O O . SER A 1 199 ? 21.833 -29.853 -17.643 1.00 47.59 199 SER A O 1
ATOM 1602 N N . GLY A 1 200 ? 22.620 -28.011 -18.630 1.00 53.84 200 GLY A N 1
ATOM 1603 C CA . GLY A 1 200 ? 21.395 -27.771 -19.401 1.00 53.84 200 GLY A CA 1
ATOM 1604 C C . GLY A 1 200 ? 20.159 -27.495 -18.536 1.00 53.84 200 GLY A C 1
ATOM 1605 O O . GLY A 1 200 ? 19.061 -27.955 -18.861 1.00 53.84 200 GLY A O 1
ATOM 1606 N N . GLN A 1 201 ? 20.308 -26.751 -17.437 1.00 51.97 201 GLN A N 1
ATOM 1607 C CA . GLN A 1 201 ? 19.158 -26.223 -16.698 1.00 51.97 201 GLN A CA 1
ATOM 1608 C C . GLN A 1 201 ? 18.492 -25.086 -17.491 1.00 51.97 201 GLN A C 1
ATOM 1610 O O . GLN A 1 201 ? 19.193 -24.274 -18.102 1.00 51.97 201 GLN A O 1
ATOM 1615 N N . PRO A 1 202 ? 17.152 -25.051 -17.553 1.00 52.22 202 PRO A N 1
ATOM 1616 C CA . PRO A 1 202 ? 16.436 -24.074 -18.359 1.00 52.22 202 PRO A CA 1
ATOM 1617 C C . PRO A 1 202 ? 16.564 -22.670 -17.781 1.00 52.22 202 PRO A C 1
ATOM 1619 O O . PRO A 1 202 ? 16.514 -22.488 -16.569 1.00 52.22 202 PRO A O 1
ATOM 1622 N N . MET A 1 203 ? 16.706 -21.677 -18.662 1.00 54.16 203 MET A N 1
ATOM 1623 C CA . MET A 1 203 ? 16.862 -20.282 -18.241 1.00 54.16 203 MET A CA 1
ATOM 1624 C C . MET A 1 203 ? 15.545 -19.667 -17.761 1.00 54.16 203 MET A C 1
ATOM 1626 O O . MET A 1 203 ? 15.564 -18.698 -17.010 1.00 54.16 203 MET A O 1
ATOM 1630 N N . TRP A 1 204 ? 14.403 -20.203 -18.198 1.00 56.44 204 TRP A N 1
ATOM 1631 C CA . TRP A 1 204 ? 13.082 -19.792 -17.724 1.00 56.44 204 TRP A CA 1
ATOM 1632 C C . TRP A 1 204 ? 12.013 -20.848 -18.039 1.00 56.44 204 TRP A C 1
ATOM 1634 O O . TRP A 1 204 ? 12.223 -21.729 -18.871 1.00 56.44 204 TRP A O 1
ATOM 1644 N N . GLU A 1 205 ? 10.850 -20.744 -17.391 1.00 56.84 205 GLU A N 1
ATOM 1645 C CA . GLU A 1 205 ? 9.662 -21.571 -17.637 1.00 56.84 205 GLU A CA 1
ATOM 1646 C C . GLU A 1 205 ? 8.487 -20.679 -18.064 1.00 56.84 205 GLU A C 1
ATOM 1648 O O . GLU A 1 205 ? 8.247 -19.619 -17.484 1.00 56.84 205 GLU A O 1
ATOM 1653 N N . CYS A 1 206 ? 7.753 -21.073 -19.105 1.00 53.84 206 CYS A N 1
ATOM 1654 C CA . CYS A 1 206 ? 6.597 -20.309 -19.563 1.00 53.84 206 CYS A CA 1
ATOM 1655 C C . CYS A 1 206 ? 5.419 -20.449 -18.590 1.00 53.84 206 CYS A C 1
ATOM 1657 O O . CYS A 1 206 ? 4.878 -21.535 -18.429 1.00 53.84 206 CYS A O 1
ATOM 1659 N N . HIS A 1 207 ? 4.914 -19.347 -18.034 1.00 51.75 207 HIS A N 1
ATOM 1660 C CA . HIS A 1 207 ? 3.759 -19.387 -17.125 1.00 51.75 207 HIS A CA 1
ATOM 1661 C C . HIS A 1 207 ? 2.424 -19.788 -17.786 1.00 51.75 207 HIS A C 1
ATOM 1663 O O . HIS A 1 207 ? 1.456 -20.066 -17.082 1.00 51.75 207 HIS A O 1
ATOM 1669 N N . VAL A 1 208 ? 2.348 -19.819 -19.122 1.00 52.41 208 VAL A N 1
ATOM 1670 C CA . VAL A 1 208 ? 1.131 -20.204 -19.863 1.00 52.41 208 VAL A CA 1
ATOM 1671 C C . VAL A 1 208 ? 1.099 -21.703 -20.163 1.00 52.41 208 VAL A C 1
ATOM 1673 O O . VAL A 1 208 ? 0.040 -22.317 -20.062 1.00 52.41 208 VAL A O 1
ATOM 1676 N N . CYS A 1 209 ? 2.233 -22.297 -20.542 1.00 56.34 209 CYS A N 1
ATOM 1677 C CA . CYS A 1 209 ? 2.306 -23.710 -20.930 1.00 56.34 209 CYS A CA 1
ATOM 1678 C C . CYS A 1 209 ? 3.189 -24.579 -20.020 1.00 56.34 209 CYS A C 1
ATOM 1680 O O . CYS A 1 209 ? 3.228 -25.789 -20.218 1.00 56.34 209 CYS A O 1
ATOM 1682 N N . GLY A 1 210 ? 3.877 -23.994 -19.036 1.00 55.81 210 GLY A N 1
ATOM 1683 C CA . GLY A 1 210 ? 4.767 -24.688 -18.096 1.00 55.81 210 GLY A CA 1
ATOM 1684 C C . GLY A 1 210 ? 6.047 -25.239 -18.728 1.00 55.81 210 GLY A C 1
ATOM 1685 O O . GLY A 1 210 ? 6.722 -26.075 -18.136 1.00 55.81 210 GLY A O 1
ATOM 1686 N N . MET A 1 211 ? 6.366 -24.845 -19.967 1.00 53.81 211 MET A N 1
ATOM 1687 C CA . MET A 1 211 ? 7.496 -25.429 -20.687 1.00 53.81 211 MET A CA 1
ATOM 1688 C C . MET A 1 211 ? 8.800 -24.679 -20.383 1.00 53.81 211 MET A C 1
ATOM 1690 O O . MET A 1 211 ? 8.830 -23.448 -20.508 1.00 53.81 211 MET A O 1
ATOM 1694 N N . PRO A 1 212 ? 9.879 -25.402 -20.032 1.00 56.34 212 PRO A N 1
ATOM 1695 C CA . PRO A 1 212 ? 11.201 -24.825 -19.847 1.00 56.34 212 PRO A CA 1
ATOM 1696 C C . PRO A 1 212 ? 11.803 -24.390 -21.191 1.00 56.34 212 PRO A C 1
ATOM 1698 O O . PRO A 1 212 ? 11.827 -25.170 -22.145 1.00 56.34 212 PRO A O 1
ATOM 1701 N N . GLN A 1 213 ? 12.307 -23.158 -21.275 1.00 56.00 213 GLN A N 1
ATOM 1702 C CA . GLN A 1 213 ? 12.995 -22.627 -22.450 1.00 56.00 213 GLN A CA 1
ATOM 1703 C C . GLN A 1 213 ? 14.466 -22.311 -22.170 1.00 56.00 213 GLN A C 1
ATOM 1705 O O . GLN A 1 213 ? 14.859 -21.745 -21.146 1.00 56.00 213 GLN A O 1
ATOM 1710 N N . TYR A 1 214 ? 15.274 -22.671 -23.160 1.00 54.97 214 TYR A N 1
ATOM 1711 C CA . TYR A 1 214 ? 16.685 -22.344 -23.273 1.00 54.97 214 TYR A CA 1
ATOM 1712 C C . TYR A 1 214 ? 16.810 -21.118 -24.176 1.00 54.97 214 TYR A C 1
ATOM 1714 O O . TYR A 1 214 ? 16.003 -20.940 -25.088 1.00 54.97 214 TYR A O 1
ATOM 1722 N N . GLY A 1 215 ? 17.772 -20.240 -23.895 1.00 47.75 215 GLY A N 1
ATOM 1723 C CA . GLY A 1 215 ? 17.936 -18.981 -24.626 1.00 47.75 215 GLY A CA 1
ATOM 1724 C C . GLY A 1 215 ? 18.110 -19.142 -26.135 1.00 47.75 215 GLY A C 1
ATOM 1725 O O . GLY A 1 215 ? 18.262 -20.254 -26.641 1.00 47.75 215 GLY A O 1
ATOM 1726 N N . PRO A 1 216 ? 18.097 -18.021 -26.874 1.00 45.53 216 PRO A N 1
ATOM 1727 C CA . PRO A 1 216 ? 18.259 -18.057 -28.320 1.00 45.53 216 PRO A CA 1
ATOM 1728 C C . PRO A 1 216 ? 19.567 -18.766 -28.691 1.00 45.53 216 PRO A C 1
ATOM 1730 O O . PRO A 1 216 ? 20.611 -18.477 -28.108 1.00 45.53 216 PRO A O 1
ATOM 1733 N N . GLU A 1 217 ? 19.502 -19.684 -29.661 1.00 41.62 217 GLU A N 1
ATOM 1734 C CA . GLU A 1 217 ? 20.688 -20.369 -30.181 1.00 41.62 217 GLU A CA 1
ATOM 1735 C C . GLU A 1 217 ? 21.737 -19.328 -30.595 1.00 41.62 217 GLU A C 1
ATOM 1737 O O . GLU A 1 217 ? 21.397 -18.371 -31.310 1.00 41.62 217 GLU A O 1
ATOM 1742 N N . PRO A 1 218 ? 22.995 -19.473 -30.140 1.00 41.22 218 PRO A N 1
ATOM 1743 C CA . PRO A 1 218 ? 24.042 -18.541 -30.507 1.00 41.22 218 PRO A CA 1
ATOM 1744 C C . PRO A 1 218 ? 24.179 -18.546 -32.027 1.00 41.22 218 PRO A C 1
ATOM 1746 O O . PRO A 1 218 ? 24.279 -19.598 -32.664 1.00 41.22 218 PRO A O 1
ATOM 1749 N N . LYS A 1 219 ? 24.156 -17.354 -32.624 1.00 38.91 219 LYS A N 1
ATOM 1750 C CA . LYS A 1 219 ? 24.448 -17.211 -34.047 1.00 38.91 219 LYS A CA 1
ATOM 1751 C C . LYS A 1 219 ? 25.905 -17.610 -34.236 1.00 38.91 219 LYS A C 1
ATOM 1753 O O . LYS A 1 219 ? 26.787 -16.983 -33.664 1.00 38.91 219 LYS A O 1
ATOM 1758 N N . ALA A 1 220 ? 26.139 -18.674 -34.996 1.00 37.38 220 ALA A N 1
ATOM 1759 C CA . ALA A 1 220 ? 27.480 -19.030 -35.424 1.00 37.38 220 ALA A CA 1
ATOM 1760 C C . ALA A 1 220 ? 28.022 -17.878 -36.281 1.00 37.38 220 ALA A C 1
ATOM 1762 O O . ALA A 1 220 ? 27.508 -17.633 -37.375 1.00 37.38 220 ALA A O 1
ATOM 1763 N N . ASP A 1 221 ? 29.002 -17.147 -35.756 1.00 39.84 221 ASP A N 1
ATOM 1764 C CA . ASP A 1 221 ? 29.712 -16.112 -36.502 1.00 39.84 221 ASP A CA 1
ATOM 1765 C C . ASP A 1 221 ? 30.417 -16.749 -37.716 1.00 39.84 221 ASP A C 1
ATOM 1767 O O . ASP A 1 221 ? 31.092 -17.776 -37.589 1.00 39.84 221 ASP A O 1
ATOM 1771 N N . GLN A 1 222 ? 30.217 -16.157 -38.900 1.00 38.09 222 GLN A N 1
ATOM 1772 C CA . GLN A 1 222 ? 30.948 -16.453 -40.140 1.00 38.09 222 GLN A CA 1
ATOM 1773 C C . GLN A 1 222 ? 32.032 -15.409 -40.387 1.00 38.09 222 GLN A C 1
ATOM 1775 O O . GLN A 1 222 ? 31.735 -14.208 -40.198 1.00 38.09 222 GLN A O 1
#

Foldseek 3Di:
DDDDDPPPPPPDDVPFDKDFDAKAKEKEFAPDPVRRLVLVVLLQVLQCDPPADPQFNHKFFCVVDPDHDDCVHQVLAPGADQKDQCVDPRNVRRVVSQVVQAAAPVDPDDPDPDPDRFRYAYSNNHGDRHVVVVVVSCPVRNRIMIGMMIGMGGDDPPPDDDDDPDDDPQFDQDQDPVPRDTDTDDDDDDDDPDDPCPPPDAPDADPVPRHGHHDDDDDDDD

InterPro domains:
  IPR058308 Domain of unknown function DUF7995 [PF25958] (22-103)
  IPR058308 Domain of unknown function DUF7995 [PF25958] (116-149)

pLDDT: mean 70.49, std 22.54, range [31.98, 97.38]

Radius of gyration: 22.29 Å; Cα contacts (8 Å, |Δi|>4): 319; chains: 1; bounding box: 79×46×54 Å

Secondary structure (DSSP, 8-state):
----------------EEEEEEEEEEEEE-SSHHHHHHHHHHHHHHHTSTTS-SS-SEEEEGGG-SSPPPHHHHTTSS---SSEETTSHHHHHHHHHHHHHSPPTT-S----SSS----EEETTS-B---HHHHHHHTSSGGGEEEEEEEEEEEE--------S----TT-PPEE-TTT--EE------------S------SEE-TTT--EEPPPPPP---

Sequence (222 aa):
MNHLDSSEEEQSRSDTEWTLLHVIHFVVEASTFDSAVAKGTAAAGLLVKADRDSAVDDCQLISEFDEEPASQLADKWPSLPEAVQITSNSGRQLLETARELTEWQDTTQSRHDGEHATFLYDESGRGIQNKDHLETLLEDVDDVWLVPAIALQQSVEETRTDSHQRERPNRRHLECRECDRDTRHRFLDFETAPDDEWSGQPMWECHVCGMPQYGPEPKADQ

Organism: NCBI:txid2953748

Mean predicted aligned error: 16.33 Å